Protein AF-A0A9P6NHA6-F1 (afdb_monomer_lite)

Sequence (195 aa):
MCWPIVPVLWAFLNINAQYIMISDIVTPIREEMLRLAPSYSPSTYTQLQLLSRLITFTNISPHVINLGRSVWQGLTVYLVSLVILCVVWIPFLVSSHRENKVQSDKIERVSRAPRRGSDVSYLMKQQLDIVRRHTVLVYIIVVLHVPALACALSFQSQVFFADPLWWASIELGLDLPFSLLGNLKKTTKRNQSTE

Foldseek 3Di:
DCPPPVLLVVLVVLLVVLVVVLCVLVVVLVVVCVVCVVVDDPVPDDVVVVVVSCVSVVVNVVSLLVSLVSVLSSLVSVLVSLVVVLVVLVVVLVVLVVVLVVVLVVLVVVCPPPDDCPPVSVVVNVVSVVVNVVSVLVSVLSVVLNVLSVVLSVPPDSVSVVPVVNVVSVCCSPCVSVVVVVVVVVVVVVVVVVD

Radius of gyration: 27.31 Å; chains: 1; bounding box: 55×44×87 Å

Organism: NCBI:txid708437

Structure (mmCIF, N/CA/C/O backbone):
data_AF-A0A9P6NHA6-F1
#
_entry.id   AF-A0A9P6NHA6-F1
#
loop_
_atom_site.group_PDB
_atom_site.id
_atom_site.type_symbol
_atom_site.label_atom_id
_atom_site.label_alt_id
_atom_site.label_comp_id
_atom_site.label_asym_id
_atom_site.label_entity_id
_atom_site.label_seq_id
_atom_site.pdbx_PDB_ins_code
_atom_site.Cartn_x
_atom_site.Cartn_y
_atom_site.Cartn_z
_atom_site.occupancy
_atom_site.B_iso_or_equiv
_atom_site.auth_seq_id
_atom_site.auth_comp_id
_atom_site.auth_asym_id
_atom_site.auth_atom_id
_atom_s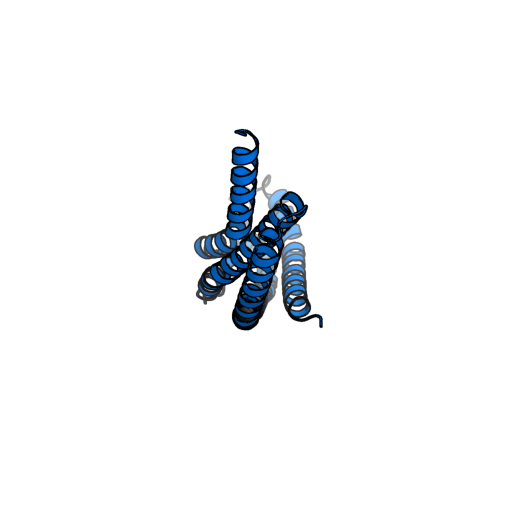ite.pdbx_PDB_model_num
ATOM 1 N N . MET A 1 1 ? -2.659 -15.734 -15.414 1.00 44.44 1 MET A N 1
ATOM 2 C CA . MET A 1 1 ? -1.758 -15.416 -14.285 1.00 44.44 1 MET A CA 1
ATOM 3 C C . MET A 1 1 ? -2.431 -14.343 -13.441 1.00 44.44 1 MET A C 1
ATOM 5 O O . MET A 1 1 ? -2.495 -13.210 -13.886 1.00 44.44 1 MET A O 1
ATOM 9 N N . CYS A 1 2 ? -3.006 -14.703 -12.289 1.00 53.91 2 CYS A N 1
ATOM 10 C CA . CYS A 1 2 ? -3.768 -13.781 -11.422 1.00 53.91 2 CYS A CA 1
ATOM 11 C C . CYS A 1 2 ? -3.006 -13.389 -10.137 1.00 53.91 2 CYS A C 1
ATOM 13 O O . CYS A 1 2 ? -3.550 -12.754 -9.235 1.00 53.91 2 CYS A O 1
ATOM 15 N N . TRP A 1 3 ? -1.736 -13.784 -10.056 1.00 44.72 3 TRP A N 1
ATOM 16 C CA . TRP A 1 3 ? -0.779 -13.341 -9.048 1.00 44.72 3 TRP A CA 1
ATOM 17 C C . TRP A 1 3 ? -0.188 -11.998 -9.502 1.00 44.72 3 TRP A C 1
ATOM 19 O O . TRP A 1 3 ? 0.213 -11.928 -10.666 1.00 44.72 3 TRP A O 1
ATOM 29 N N . PRO A 1 4 ? -0.143 -10.934 -8.674 1.00 60.31 4 PRO A N 1
ATOM 30 C CA . PRO A 1 4 ? -0.355 -10.866 -7.218 1.00 60.31 4 PRO A CA 1
ATOM 31 C C . PRO A 1 4 ? -1.743 -10.343 -6.776 1.00 60.31 4 PRO A C 1
ATOM 33 O O . PRO A 1 4 ? -1.950 -10.038 -5.606 1.00 60.31 4 PRO A O 1
ATOM 36 N N . ILE A 1 5 ? -2.703 -10.213 -7.694 1.00 67.44 5 ILE A N 1
ATOM 37 C CA . ILE A 1 5 ? -3.975 -9.507 -7.450 1.00 67.44 5 ILE A CA 1
ATOM 38 C C . ILE A 1 5 ? -4.930 -10.317 -6.555 1.00 67.44 5 ILE A C 1
ATOM 40 O O . ILE A 1 5 ? -5.564 -9.760 -5.662 1.00 67.44 5 ILE A O 1
ATOM 44 N N . VAL A 1 6 ? -5.021 -11.634 -6.759 1.00 71.94 6 VAL A N 1
ATOM 45 C CA . VAL A 1 6 ? -5.990 -12.495 -6.048 1.00 71.94 6 VAL A CA 1
ATOM 46 C C . VAL A 1 6 ? -5.744 -12.583 -4.533 1.00 71.94 6 VAL A C 1
ATOM 48 O O . VAL A 1 6 ? -6.703 -12.400 -3.786 1.00 71.94 6 VAL A O 1
ATOM 51 N N . PRO A 1 7 ? -4.510 -12.809 -4.040 1.00 69.94 7 PRO A N 1
ATOM 52 C CA . PRO A 1 7 ? -4.250 -12.862 -2.599 1.00 69.94 7 PRO A CA 1
ATOM 53 C C . PRO A 1 7 ? -4.516 -11.528 -1.894 1.00 69.94 7 PRO A C 1
ATOM 55 O O . PRO A 1 7 ? -5.039 -11.507 -0.782 1.00 69.94 7 PRO A O 1
ATOM 58 N N . VAL A 1 8 ? -4.188 -10.416 -2.559 1.00 67.94 8 VAL A N 1
ATOM 59 C CA . VAL A 1 8 ? -4.415 -9.065 -2.037 1.00 67.94 8 VAL A CA 1
ATOM 60 C C . VAL A 1 8 ? -5.915 -8.782 -1.955 1.00 67.94 8 VAL A C 1
ATOM 62 O O . VAL A 1 8 ? -6.403 -8.392 -0.898 1.00 67.94 8 VAL A O 1
ATOM 65 N N . LEU A 1 9 ? -6.670 -9.058 -3.024 1.00 73.88 9 LEU A N 1
ATOM 66 C CA . LEU A 1 9 ? -8.129 -8.914 -3.022 1.00 73.88 9 LEU A CA 1
ATOM 67 C C . LEU A 1 9 ? -8.793 -9.786 -1.956 1.00 73.88 9 LEU A C 1
ATOM 69 O O . LEU A 1 9 ? -9.668 -9.308 -1.243 1.00 73.88 9 LEU A O 1
ATOM 73 N N . TRP A 1 10 ? -8.367 -11.042 -1.815 1.00 75.81 10 TRP A N 1
ATOM 74 C CA . TRP A 1 10 ? -8.899 -11.940 -0.793 1.00 75.81 10 TRP A CA 1
ATOM 75 C C . TRP A 1 10 ? -8.662 -11.397 0.623 1.00 75.81 10 TRP A C 1
ATOM 77 O O . TRP A 1 10 ? -9.586 -11.391 1.436 1.00 75.81 10 TRP A O 1
ATOM 87 N N . ALA A 1 11 ? -7.465 -10.871 0.902 1.00 71.81 11 ALA A N 1
ATOM 88 C CA . ALA A 1 11 ? -7.161 -10.256 2.191 1.00 71.81 11 ALA A CA 1
ATOM 89 C C . ALA A 1 11 ? -8.046 -9.028 2.463 1.00 71.81 11 ALA A C 1
ATOM 91 O O . ALA A 1 11 ? -8.628 -8.928 3.542 1.00 71.81 11 ALA A O 1
ATOM 92 N N . PHE A 1 12 ? -8.220 -8.137 1.481 1.00 74.06 12 PHE A N 1
ATOM 93 C CA . PHE A 1 12 ? -9.094 -6.966 1.616 1.00 74.06 12 PHE A CA 1
ATOM 94 C C . PHE A 1 12 ? -10.568 -7.337 1.802 1.00 74.06 12 PHE A C 1
ATOM 96 O O . PHE A 1 12 ? -11.247 -6.735 2.633 1.00 74.06 12 PHE A O 1
ATOM 103 N N . LEU A 1 13 ? -11.064 -8.351 1.088 1.00 79.94 13 LEU A N 1
ATOM 104 C CA . LEU A 1 13 ? -12.428 -8.853 1.268 1.00 79.94 13 LEU A CA 1
ATOM 105 C C . LEU A 1 13 ? -12.635 -9.423 2.674 1.00 79.94 13 LEU A C 1
ATOM 107 O O . LEU A 1 13 ? -13.667 -9.167 3.289 1.00 79.94 13 LEU A O 1
ATOM 111 N N . ASN A 1 14 ? -11.649 -10.149 3.204 1.00 76.94 14 ASN A N 1
ATOM 112 C CA . ASN A 1 14 ? -11.728 -10.724 4.543 1.00 76.94 14 ASN A CA 1
ATOM 113 C C . ASN A 1 14 ? -11.666 -9.639 5.637 1.00 76.94 14 ASN A C 1
ATOM 115 O O . ASN A 1 14 ? -12.437 -9.681 6.592 1.00 76.94 14 ASN A O 1
ATOM 119 N N . ILE A 1 15 ? -10.817 -8.617 5.464 1.00 78.06 15 ILE A N 1
ATOM 120 C CA . ILE A 1 15 ? -10.783 -7.424 6.329 1.00 78.06 15 ILE A CA 1
ATOM 121 C C . ILE A 1 15 ? -12.148 -6.726 6.325 1.00 78.06 15 ILE A C 1
ATOM 123 O O . ILE A 1 15 ? -12.685 -6.420 7.389 1.00 78.06 15 ILE A O 1
ATOM 127 N N . ASN A 1 16 ? -12.736 -6.524 5.143 1.00 80.75 16 ASN A N 1
ATOM 128 C CA . ASN A 1 16 ? -14.041 -5.882 5.005 1.00 80.75 16 ASN A CA 1
ATOM 129 C C . ASN A 1 16 ? -15.162 -6.706 5.660 1.00 80.75 16 ASN A C 1
ATOM 131 O O . ASN A 1 16 ? -16.008 -6.153 6.355 1.00 80.75 16 ASN A O 1
ATOM 135 N N . ALA A 1 17 ? -15.143 -8.032 5.506 1.00 77.69 17 ALA A N 1
ATOM 136 C CA . ALA A 1 17 ? -16.108 -8.917 6.155 1.00 77.69 17 ALA A CA 1
ATOM 137 C C . ALA A 1 17 ? -16.034 -8.827 7.690 1.00 77.69 17 ALA A C 1
ATOM 139 O O . ALA A 1 17 ? -17.067 -8.717 8.348 1.00 77.69 17 ALA A O 1
ATOM 140 N N . GLN A 1 18 ? -14.825 -8.809 8.265 1.00 76.06 18 GLN A N 1
ATOM 141 C CA . GLN A 1 18 ? -14.646 -8.627 9.711 1.00 76.06 18 GLN A CA 1
ATOM 142 C C . GLN A 1 18 ? -15.083 -7.229 10.173 1.00 76.06 18 GLN A C 1
ATOM 144 O O . GLN A 1 18 ? -15.692 -7.101 11.232 1.00 76.06 18 GLN A O 1
ATOM 149 N N . TYR A 1 19 ? -14.826 -6.187 9.377 1.00 79.25 19 TYR A N 1
ATOM 150 C CA . TYR A 1 19 ? -15.289 -4.829 9.671 1.00 79.25 19 TYR A CA 1
ATOM 151 C C . TYR A 1 19 ? -16.821 -4.734 9.706 1.00 79.25 19 TYR A C 1
ATOM 153 O O . TYR A 1 19 ? -17.366 -4.161 10.647 1.00 79.25 19 TYR A O 1
ATOM 161 N N . ILE A 1 20 ? -17.514 -5.344 8.737 1.00 80.69 20 ILE A N 1
ATOM 162 C CA . ILE A 1 20 ? -18.984 -5.390 8.703 1.00 80.69 20 ILE A CA 1
ATOM 163 C C . ILE A 1 20 ? -19.523 -6.091 9.955 1.00 80.69 20 ILE A C 1
ATOM 165 O O . ILE A 1 20 ? -20.377 -5.532 10.631 1.00 80.69 20 ILE A O 1
ATOM 169 N N . MET A 1 21 ? -18.964 -7.246 10.336 1.00 79.25 21 MET A N 1
ATOM 170 C CA . MET A 1 21 ? -19.388 -7.956 11.554 1.00 79.25 21 MET A CA 1
ATOM 171 C C . MET A 1 21 ? -19.202 -7.116 12.825 1.00 79.25 21 MET A C 1
ATOM 173 O O . MET A 1 21 ? -20.067 -7.107 13.696 1.00 79.25 21 MET A O 1
ATOM 177 N N . ILE A 1 22 ? -18.088 -6.386 12.939 1.00 76.50 22 ILE A N 1
ATOM 178 C CA . ILE A 1 22 ? -17.856 -5.478 14.071 1.00 76.50 22 ILE A CA 1
ATOM 179 C C . ILE A 1 22 ? -18.878 -4.335 14.048 1.00 76.50 22 ILE A C 1
ATOM 181 O O . ILE A 1 22 ? -19.457 -4.010 15.084 1.00 76.50 22 ILE A O 1
ATOM 185 N N . SER A 1 23 ? -19.123 -3.746 12.877 1.00 82.19 23 SER A N 1
ATOM 186 C CA . SER A 1 23 ? -20.096 -2.668 12.699 1.00 82.19 23 SER A CA 1
ATOM 187 C C . SER A 1 23 ? -21.509 -3.112 13.077 1.00 82.19 23 SER A C 1
ATOM 189 O O . SER A 1 23 ? -22.189 -2.388 13.802 1.00 82.19 23 SER A O 1
ATOM 191 N N . ASP A 1 24 ? -21.932 -4.306 12.669 1.00 83.19 24 ASP A N 1
ATOM 192 C CA . ASP A 1 2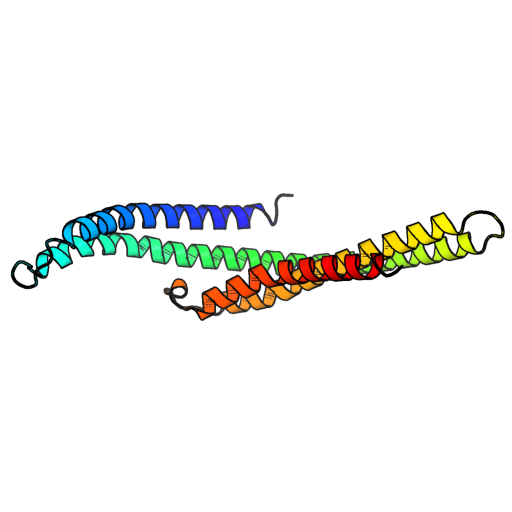4 ? -23.260 -4.851 12.970 1.00 83.19 24 ASP A CA 1
ATOM 193 C C . ASP A 1 24 ? -23.484 -5.050 14.477 1.00 83.19 24 ASP A C 1
ATOM 195 O O . ASP A 1 24 ? -24.602 -4.890 14.960 1.00 83.19 24 ASP A O 1
ATOM 199 N N . ILE A 1 25 ? -22.428 -5.340 15.248 1.00 79.50 25 ILE A N 1
ATOM 200 C CA . ILE A 1 25 ? -22.516 -5.470 16.712 1.00 79.50 25 ILE A CA 1
ATOM 201 C C . ILE A 1 25 ? -22.452 -4.094 17.398 1.00 79.50 25 ILE A C 1
ATOM 203 O O . ILE A 1 25 ? -23.187 -3.839 18.352 1.00 79.50 25 ILE A O 1
ATOM 207 N N . VAL A 1 26 ? -21.586 -3.188 16.932 1.00 80.06 26 VAL A N 1
ATOM 208 C CA . VAL A 1 26 ? -21.353 -1.877 17.571 1.00 80.06 26 VAL A CA 1
ATOM 209 C C . VAL A 1 26 ? -22.477 -0.880 17.291 1.00 80.06 26 VAL A C 1
ATOM 211 O O . VAL A 1 26 ? -22.856 -0.121 18.184 1.00 80.06 26 VAL A O 1
ATOM 214 N N . THR A 1 27 ? -23.015 -0.864 16.072 1.00 82.38 27 THR A N 1
ATOM 215 C CA . THR A 1 27 ? -24.041 0.094 15.627 1.00 82.38 27 THR A CA 1
ATOM 216 C C . THR A 1 27 ? -25.294 0.088 16.509 1.00 82.38 27 THR A C 1
ATOM 218 O O . THR A 1 27 ? -25.621 1.153 17.038 1.00 82.38 27 THR A O 1
ATOM 221 N N . PRO A 1 28 ? -25.950 -1.058 16.783 1.00 80.56 28 PRO A N 1
ATOM 222 C CA . PRO A 1 28 ? -27.140 -1.074 17.631 1.00 80.56 28 PRO A CA 1
ATOM 223 C C . PRO A 1 28 ? -26.831 -0.640 19.068 1.00 80.56 28 PRO A C 1
ATOM 225 O O . PRO A 1 28 ? -27.625 0.064 19.686 1.00 80.56 28 PRO A O 1
ATOM 228 N N . ILE A 1 29 ? -25.652 -0.980 19.602 1.00 76.31 29 ILE A N 1
ATOM 229 C CA . ILE A 1 29 ? -25.244 -0.556 20.950 1.00 76.31 29 ILE A CA 1
ATOM 230 C C . ILE A 1 29 ? -25.026 0.961 21.000 1.00 76.31 29 ILE A C 1
ATOM 232 O O . ILE A 1 29 ? -25.425 1.618 21.965 1.00 76.31 29 ILE A O 1
ATOM 236 N N . ARG A 1 30 ? -24.410 1.533 19.960 1.00 79.00 30 ARG A N 1
ATOM 237 C CA . ARG A 1 30 ? -24.200 2.979 19.834 1.00 79.00 30 ARG A CA 1
ATOM 238 C C . ARG A 1 30 ? -25.527 3.727 19.738 1.00 79.00 30 ARG A C 1
ATOM 240 O O . ARG A 1 30 ? -25.688 4.743 20.407 1.00 79.00 30 ARG A O 1
ATOM 247 N N . GLU A 1 31 ? -26.466 3.238 18.937 1.00 83.44 31 GLU A N 1
ATOM 248 C CA . GLU A 1 31 ? -27.802 3.830 18.799 1.00 83.44 31 GLU A CA 1
ATOM 249 C C . GLU A 1 31 ? -28.594 3.761 20.106 1.00 83.44 31 GLU A C 1
ATOM 251 O O . GLU A 1 31 ? -29.178 4.755 20.534 1.00 83.44 31 GLU A O 1
ATOM 256 N N . GLU A 1 32 ? -28.542 2.622 20.792 1.00 77.50 32 GLU A N 1
ATOM 257 C CA . GLU A 1 32 ? -29.158 2.420 22.101 1.00 77.50 32 GLU A CA 1
ATOM 258 C C . GLU A 1 32 ? -28.574 3.384 23.156 1.00 77.50 32 GLU A C 1
ATOM 260 O O . GLU A 1 32 ? -29.321 4.009 23.911 1.00 77.50 32 GLU A O 1
ATOM 265 N N . MET A 1 33 ? -27.248 3.560 23.183 1.00 74.06 33 MET A N 1
ATOM 266 C CA . MET A 1 33 ? -26.559 4.514 24.064 1.00 74.06 33 MET A CA 1
ATOM 267 C C . MET A 1 33 ? -26.921 5.968 23.738 1.00 74.06 33 MET A C 1
ATOM 269 O O . MET A 1 33 ? -27.201 6.746 24.647 1.00 74.06 33 MET A O 1
ATOM 273 N N . LEU A 1 34 ? -26.972 6.337 22.454 1.00 80.38 34 LEU A N 1
ATOM 274 C CA . LEU A 1 34 ? -27.381 7.675 22.011 1.00 80.38 34 LEU A CA 1
ATOM 275 C C . LEU A 1 34 ? -28.847 7.967 22.344 1.00 80.38 34 LEU A C 1
ATOM 277 O O . LEU A 1 34 ? -29.170 9.084 22.737 1.00 80.38 34 LEU A O 1
ATOM 281 N N . ARG A 1 35 ? -29.725 6.963 22.248 1.00 79.19 35 ARG A N 1
ATOM 282 C CA . ARG A 1 35 ? -31.138 7.074 22.635 1.00 79.19 35 ARG A CA 1
ATOM 283 C C . ARG A 1 35 ? -31.309 7.306 24.136 1.00 79.19 35 ARG A C 1
ATOM 285 O O . ARG A 1 35 ? -32.246 7.985 24.541 1.00 79.19 35 ARG A O 1
ATOM 292 N N . LEU A 1 36 ? -30.422 6.744 24.954 1.00 71.94 36 LEU A N 1
ATOM 293 C CA . LEU A 1 36 ? -30.469 6.847 26.417 1.00 71.94 36 LEU A CA 1
ATOM 294 C C . LEU A 1 36 ? -29.696 8.046 26.975 1.00 71.94 36 LEU A C 1
ATOM 296 O O . LEU A 1 36 ? -29.938 8.442 28.117 1.00 71.94 36 LEU A O 1
ATOM 300 N N . ALA A 1 37 ? -28.811 8.652 26.180 1.00 71.06 37 ALA A N 1
ATOM 301 C CA . ALA A 1 37 ? -28.034 9.837 26.540 1.00 71.06 37 ALA A CA 1
ATOM 302 C C . ALA A 1 37 ? -28.864 11.047 27.040 1.00 71.06 37 ALA A C 1
ATOM 304 O O . ALA A 1 37 ? -28.382 11.750 27.925 1.00 71.06 37 ALA A O 1
ATOM 305 N N . PRO A 1 38 ? -30.101 11.314 26.570 1.00 69.81 38 PRO A N 1
ATOM 306 C CA . PRO A 1 38 ? -30.924 12.409 27.097 1.00 69.81 38 PRO A CA 1
ATOM 307 C C . PRO A 1 38 ? -31.508 12.121 28.489 1.00 69.81 38 PRO A C 1
ATOM 309 O O . PRO A 1 38 ? -31.769 13.042 29.253 1.00 69.81 38 PRO A O 1
ATOM 312 N N . SER A 1 39 ? -31.715 10.844 28.826 1.00 66.12 39 SER A N 1
ATOM 313 C CA . SER A 1 39 ? -32.233 10.385 30.127 1.00 66.12 39 SER A CA 1
ATOM 314 C C . SER A 1 39 ? -31.131 10.108 31.160 1.00 66.12 39 SER A C 1
ATOM 316 O O . SER A 1 39 ? -31.390 9.536 32.219 1.00 66.12 39 SER A O 1
ATOM 318 N N . TYR A 1 40 ? -29.887 10.470 30.846 1.00 62.28 40 TYR A N 1
ATOM 319 C CA . TYR A 1 40 ? -28.711 10.148 31.644 1.00 62.28 40 TYR A CA 1
ATOM 320 C C . TYR A 1 40 ? -28.624 11.065 32.872 1.00 62.28 40 TYR A C 1
ATOM 322 O O . TYR A 1 40 ? -28.252 12.231 32.769 1.00 62.28 40 TYR A O 1
ATOM 330 N N . SER A 1 41 ? -28.946 10.532 34.053 1.00 62.03 41 SER A N 1
ATOM 331 C CA . SER A 1 41 ? -28.693 11.189 35.339 1.00 62.03 41 SER A CA 1
ATOM 332 C C . SER A 1 41 ? -27.906 10.249 36.261 1.00 62.03 41 SER A C 1
ATOM 334 O O . SER A 1 41 ? -28.275 9.076 36.383 1.00 62.03 41 SER A O 1
ATOM 336 N N . PRO A 1 42 ? -26.855 10.729 36.959 1.00 62.28 42 PRO A N 1
ATOM 337 C CA . PRO A 1 42 ? -26.077 9.920 37.905 1.00 62.28 42 PRO A CA 1
ATOM 338 C C . PRO A 1 42 ? -26.926 9.295 39.023 1.00 62.28 42 PRO A C 1
ATOM 340 O O . PRO A 1 42 ? -26.518 8.309 39.627 1.00 62.28 42 PRO A O 1
ATOM 343 N N . SER A 1 43 ? -28.106 9.863 39.300 1.00 63.75 43 SER A N 1
ATOM 344 C CA . SER A 1 43 ? -29.020 9.425 40.360 1.00 63.75 43 SER A CA 1
ATOM 345 C C . SER A 1 43 ? -29.925 8.248 39.983 1.00 63.75 43 SER A C 1
ATOM 347 O O . SER A 1 43 ? -30.522 7.642 40.867 1.00 63.75 43 SER A O 1
ATOM 349 N N . THR A 1 44 ? -30.052 7.914 38.696 1.00 62.06 44 THR A N 1
ATOM 350 C CA . THR A 1 44 ? -31.012 6.908 38.191 1.00 62.06 44 THR A CA 1
ATOM 351 C C . THR A 1 44 ? -30.329 5.645 37.670 1.00 62.06 44 THR A C 1
ATOM 353 O O . THR A 1 44 ? -30.984 4.758 37.126 1.00 62.06 44 THR A O 1
ATOM 356 N N . TYR A 1 45 ? -29.006 5.556 37.820 1.00 63.16 45 TYR A N 1
ATOM 357 C CA . TYR A 1 45 ? -28.186 4.600 37.096 1.00 63.16 45 TYR A CA 1
ATOM 358 C C . TYR A 1 45 ? -27.525 3.558 38.000 1.00 63.16 45 TYR A C 1
ATOM 360 O O . TYR A 1 45 ? -26.877 3.892 38.988 1.00 63.16 45 TYR A O 1
ATOM 368 N N . THR A 1 46 ? -27.632 2.278 37.634 1.00 66.69 46 THR A N 1
ATOM 369 C CA . THR A 1 46 ? -26.911 1.181 38.298 1.00 66.69 46 THR A CA 1
ATOM 370 C C . THR A 1 46 ? -25.741 0.754 37.414 1.00 66.69 46 THR A C 1
ATOM 372 O O . THR A 1 46 ? -25.953 0.369 36.266 1.00 66.69 46 THR A O 1
ATOM 375 N N . GLN A 1 47 ? -24.507 0.757 37.933 1.00 64.69 47 GLN A N 1
ATOM 376 C CA . GLN A 1 47 ? -23.310 0.294 37.199 1.00 64.69 47 GLN A CA 1
ATOM 377 C C . GLN A 1 47 ? -23.500 -1.097 36.560 1.00 64.69 47 GLN A C 1
ATOM 379 O O . GLN A 1 47 ? -22.967 -1.362 35.484 1.00 64.69 47 GLN A O 1
ATOM 384 N N . LEU A 1 48 ? -24.330 -1.949 37.171 1.00 64.62 48 LEU A N 1
ATOM 385 C CA . LEU A 1 48 ? -24.721 -3.257 36.644 1.00 64.62 48 LEU A CA 1
ATOM 386 C C . LEU A 1 48 ? -25.439 -3.188 35.282 1.00 64.62 48 LEU A C 1
ATOM 388 O O . LEU A 1 48 ? -25.207 -4.039 34.428 1.00 64.62 48 LEU A O 1
ATOM 392 N N . GLN A 1 49 ? -26.286 -2.179 35.051 1.00 67.44 49 GLN A N 1
ATOM 393 C CA . GLN A 1 49 ? -26.995 -2.007 33.778 1.00 67.44 49 GLN A CA 1
ATOM 394 C C . GLN A 1 49 ? -26.032 -1.597 32.657 1.00 67.44 49 GLN A C 1
ATOM 396 O O . GLN A 1 49 ? -26.141 -2.117 31.547 1.00 67.44 49 GLN A O 1
ATOM 401 N N . LEU A 1 50 ? -25.030 -0.759 32.954 1.00 69.44 50 LEU A N 1
ATOM 402 C CA . LEU A 1 50 ? -23.944 -0.440 32.013 1.00 69.44 50 LEU A CA 1
ATOM 403 C C . LEU A 1 50 ? -23.146 -1.685 31.679 1.00 69.44 50 LEU A C 1
ATOM 405 O O . LEU A 1 50 ? -22.908 -1.968 30.511 1.00 69.44 50 LEU A O 1
ATOM 409 N N . LEU A 1 51 ? -22.764 -2.430 32.716 1.00 67.69 51 LEU A N 1
ATOM 410 C CA . LEU A 1 51 ? -21.942 -3.617 32.581 1.00 67.69 51 LEU A CA 1
ATOM 411 C C . LEU A 1 51 ? -22.664 -4.678 31.749 1.00 67.69 51 LEU A C 1
ATOM 413 O O . LEU A 1 51 ? -22.050 -5.254 30.865 1.00 67.69 51 LEU A O 1
ATOM 417 N N . SER A 1 52 ? -23.972 -4.867 31.951 1.00 68.94 52 SER A N 1
ATOM 418 C CA . SER A 1 52 ? -24.784 -5.795 31.151 1.00 68.94 52 SER A CA 1
ATOM 419 C C . SER A 1 52 ? -24.860 -5.410 29.668 1.00 68.94 52 SER A C 1
ATOM 421 O O . SER A 1 52 ? -24.885 -6.286 28.812 1.00 68.94 52 SER A O 1
ATOM 423 N N . ARG A 1 53 ? -24.830 -4.108 29.346 1.00 67.56 53 ARG A N 1
ATOM 424 C CA . ARG A 1 53 ? -24.831 -3.604 27.961 1.00 67.56 53 ARG A CA 1
ATOM 425 C C . ARG A 1 53 ? -23.436 -3.635 27.331 1.00 67.56 53 ARG A C 1
ATOM 427 O O . ARG A 1 53 ? -23.308 -3.931 26.147 1.00 67.56 53 ARG A O 1
ATOM 434 N N . LEU A 1 54 ? -22.389 -3.370 28.116 1.00 67.88 54 LEU A N 1
ATOM 435 C CA . LEU A 1 54 ? -20.995 -3.525 27.695 1.00 67.88 54 LEU A CA 1
ATOM 436 C C . LEU A 1 54 ? -20.557 -4.988 27.629 1.00 67.88 54 LEU A C 1
ATOM 438 O O . LEU A 1 54 ? -19.592 -5.285 26.938 1.00 67.88 54 LEU A O 1
ATOM 442 N N . ILE A 1 55 ? -21.248 -5.925 28.279 1.00 72.06 55 ILE A N 1
ATOM 443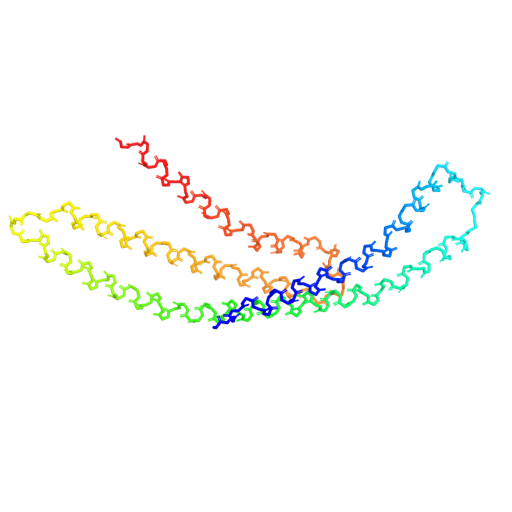 C CA . ILE A 1 55 ? -20.897 -7.343 28.166 1.00 72.06 55 ILE A CA 1
ATOM 444 C C . ILE A 1 55 ? -21.032 -7.814 26.718 1.00 72.06 55 ILE A C 1
ATOM 446 O O . ILE A 1 55 ? -20.224 -8.612 26.263 1.00 72.06 55 ILE A O 1
ATOM 450 N N . THR A 1 56 ? -21.947 -7.232 25.942 1.00 65.12 56 THR A N 1
ATOM 451 C CA . THR A 1 56 ? -22.086 -7.498 24.507 1.00 65.12 56 THR A CA 1
ATOM 452 C C . THR A 1 56 ? -20.835 -7.095 23.712 1.00 65.12 56 THR A C 1
ATOM 454 O O . THR A 1 56 ? -20.552 -7.704 22.684 1.00 65.12 56 THR A O 1
ATOM 457 N N . PHE A 1 57 ? -20.012 -6.158 24.213 1.00 65.88 57 PHE A N 1
ATOM 458 C CA . PHE A 1 57 ? -18.704 -5.845 23.619 1.00 65.88 57 PHE A CA 1
ATOM 459 C C . PHE A 1 57 ? -17.685 -6.980 23.764 1.00 65.88 57 PHE A C 1
ATOM 461 O O . PHE A 1 57 ? -16.754 -7.058 22.963 1.00 65.88 57 PHE A O 1
ATOM 468 N N . THR A 1 58 ? -17.850 -7.898 24.721 1.00 68.50 58 THR A N 1
ATOM 469 C CA . THR A 1 58 ? -16.957 -9.067 24.816 1.00 68.50 58 THR A CA 1
ATOM 470 C C . THR A 1 58 ? -17.052 -9.959 23.576 1.00 68.50 58 THR A C 1
ATOM 472 O O . THR A 1 58 ? -16.042 -10.534 23.168 1.00 68.50 58 THR A O 1
ATOM 475 N N . ASN A 1 59 ? -18.201 -9.959 22.889 1.00 71.00 59 ASN A N 1
ATOM 476 C CA . ASN A 1 59 ? -18.392 -10.674 21.625 1.00 71.00 59 ASN A CA 1
ATOM 477 C C . ASN A 1 59 ? -17.614 -10.050 20.451 1.00 71.00 59 ASN A C 1
ATOM 479 O O . ASN A 1 59 ? -17.371 -10.728 19.460 1.00 71.00 59 ASN A O 1
ATOM 483 N N . ILE A 1 60 ? -17.176 -8.789 20.557 1.00 71.00 60 ILE A N 1
ATOM 484 C CA . ILE A 1 60 ? -16.389 -8.097 19.519 1.00 71.00 60 ILE A CA 1
ATOM 485 C C . ILE A 1 60 ? -14.905 -8.481 19.590 1.00 71.00 60 ILE A C 1
ATOM 487 O O . ILE A 1 60 ? -14.220 -8.521 18.567 1.00 71.00 60 ILE A O 1
ATOM 491 N N . SER A 1 61 ? -14.408 -8.805 20.787 1.00 75.06 61 SER A N 1
ATOM 492 C CA . SER A 1 61 ? -13.003 -9.151 21.043 1.00 75.06 61 SER A CA 1
ATOM 493 C C . SER A 1 61 ? -12.405 -10.171 20.050 1.00 75.06 61 SER A C 1
ATOM 495 O O . SER A 1 61 ? -11.381 -9.861 19.430 1.00 75.06 61 SER A O 1
ATOM 497 N N . PRO A 1 62 ? -13.030 -11.340 19.782 1.00 76.94 62 PRO A N 1
ATOM 498 C 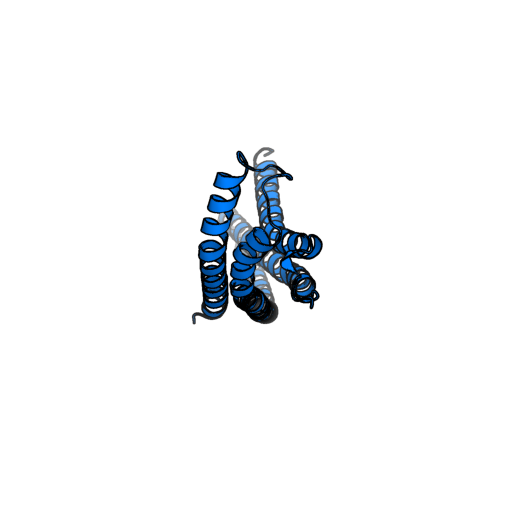CA . PRO A 1 62 ? -12.485 -12.298 18.817 1.00 76.94 62 PRO A CA 1
ATOM 499 C C . PRO A 1 62 ? -12.445 -11.757 17.378 1.00 76.94 62 PRO A C 1
ATOM 501 O O . PRO A 1 62 ? -11.515 -12.078 16.635 1.00 76.94 62 PRO A O 1
ATOM 504 N N . HIS A 1 63 ? -13.402 -10.911 16.983 1.00 76.44 63 HIS A N 1
ATOM 505 C CA . HIS A 1 63 ? -13.432 -10.300 15.652 1.00 76.44 63 HIS A CA 1
ATOM 506 C C . HIS A 1 63 ? -12.324 -9.262 15.472 1.00 76.44 63 HIS A C 1
ATOM 508 O O . HIS A 1 63 ? -11.683 -9.238 14.427 1.00 76.44 63 HIS A O 1
ATOM 514 N N . VAL A 1 64 ? -12.022 -8.469 16.503 1.00 73.31 64 VAL A N 1
ATOM 515 C CA . VAL A 1 64 ? -10.910 -7.502 16.475 1.00 73.31 64 VAL A CA 1
ATOM 516 C C . VAL A 1 64 ? -9.559 -8.215 16.384 1.00 73.31 64 VAL A C 1
ATOM 518 O O . VAL A 1 64 ? -8.705 -7.829 15.586 1.00 73.31 64 VAL A O 1
ATOM 521 N N . ILE A 1 65 ? -9.377 -9.305 17.133 1.00 78.12 65 ILE A N 1
ATOM 522 C CA . ILE A 1 65 ? -8.153 -10.118 17.069 1.00 78.12 65 ILE A CA 1
ATOM 523 C C . ILE A 1 65 ? -7.991 -10.743 15.674 1.00 78.12 65 ILE A C 1
ATOM 525 O O . ILE A 1 65 ? -6.904 -10.710 15.087 1.00 78.12 65 ILE A O 1
ATOM 529 N N . ASN A 1 66 ? -9.070 -11.296 15.113 1.00 76.81 66 ASN A N 1
ATOM 530 C CA . ASN A 1 66 ? -9.051 -11.889 13.775 1.00 76.81 66 ASN A CA 1
ATOM 531 C C . ASN A 1 66 ? -8.856 -10.842 12.670 1.00 76.81 66 ASN A C 1
ATOM 533 O O . ASN A 1 66 ? -8.161 -11.125 11.691 1.00 76.81 66 ASN A O 1
ATOM 537 N N . LEU A 1 67 ? -9.402 -9.636 12.836 1.00 78.44 67 LEU A N 1
ATOM 538 C CA . LEU A 1 67 ? -9.159 -8.494 11.958 1.00 78.44 67 LEU A CA 1
ATOM 539 C C . LEU A 1 67 ? -7.670 -8.136 11.955 1.00 78.44 67 LEU A C 1
ATOM 541 O O . LEU A 1 67 ? -7.064 -8.082 10.889 1.00 78.44 67 LEU A O 1
ATOM 545 N N . GLY A 1 68 ? -7.058 -7.983 13.134 1.00 77.25 68 GLY A N 1
ATOM 546 C CA . GLY A 1 68 ? -5.628 -7.696 13.262 1.00 77.25 68 GLY A CA 1
ATOM 547 C C . GLY A 1 68 ? -4.753 -8.747 12.580 1.00 77.25 68 GLY A C 1
ATOM 548 O O . GLY A 1 68 ? -3.860 -8.404 11.805 1.00 77.25 68 GLY A O 1
ATOM 549 N N . ARG A 1 69 ? -5.062 -10.035 12.785 1.00 80.69 69 ARG A N 1
ATOM 550 C CA . ARG A 1 69 ? -4.360 -11.145 12.122 1.00 80.69 69 ARG A CA 1
ATOM 551 C C . ARG A 1 69 ? -4.529 -11.111 10.599 1.00 80.69 69 ARG A C 1
ATOM 553 O O . ARG A 1 69 ? -3.556 -11.317 9.879 1.00 80.69 69 ARG A O 1
ATOM 560 N N . SER A 1 70 ? -5.738 -10.836 10.113 1.00 78.50 70 SER A N 1
ATOM 561 C CA . SER A 1 70 ? -6.040 -10.772 8.676 1.00 78.50 70 SER A CA 1
ATOM 562 C C . SER A 1 70 ? -5.335 -9.595 8.000 1.00 78.50 70 SER A C 1
ATOM 564 O O . SER A 1 70 ? -4.779 -9.756 6.915 1.00 78.50 70 SER A O 1
ATOM 566 N N . VAL A 1 71 ? -5.284 -8.436 8.665 1.00 80.62 71 VAL A N 1
ATOM 567 C CA . VAL A 1 71 ? -4.524 -7.260 8.211 1.00 80.62 71 VAL A CA 1
ATOM 568 C C . VAL A 1 71 ? -3.038 -7.584 8.120 1.00 80.62 71 VAL A C 1
ATOM 570 O O . VAL A 1 71 ? -2.421 -7.339 7.087 1.00 80.62 71 VAL A O 1
ATOM 573 N N . TRP A 1 72 ? -2.472 -8.209 9.150 1.00 82.81 72 TRP A N 1
ATOM 574 C CA . TRP A 1 72 ? -1.071 -8.628 9.158 1.00 82.81 72 TRP A CA 1
ATOM 575 C C . TRP A 1 72 ? -0.727 -9.606 8.033 1.00 82.81 72 TRP A C 1
ATOM 577 O O . TRP A 1 72 ? 0.278 -9.437 7.340 1.00 82.81 72 TRP A O 1
ATOM 587 N N . GLN A 1 73 ? -1.572 -10.614 7.818 1.00 81.94 73 GLN A N 1
ATOM 588 C CA . GLN A 1 73 ? -1.408 -11.569 6.723 1.00 81.94 73 GLN A CA 1
ATOM 589 C C . GLN A 1 73 ? -1.501 -10.874 5.360 1.00 81.94 73 GLN A C 1
ATOM 591 O O . GLN A 1 73 ? -0.644 -11.097 4.506 1.00 81.94 73 GLN A O 1
ATOM 596 N N . GLY A 1 74 ? -2.483 -9.988 5.173 1.00 80.38 74 GLY A N 1
ATOM 597 C CA . GLY A 1 74 ? -2.650 -9.208 3.948 1.00 80.38 74 GLY A CA 1
ATOM 598 C C . GLY A 1 74 ? -1.445 -8.321 3.644 1.00 80.38 74 GLY A C 1
ATOM 599 O O . GLY A 1 74 ? -0.902 -8.377 2.541 1.00 80.38 74 GLY A O 1
ATOM 600 N N . LEU A 1 75 ? -0.975 -7.567 4.639 1.00 82.31 75 LEU A N 1
ATOM 601 C CA . LEU A 1 75 ? 0.213 -6.720 4.526 1.00 82.31 75 LEU A CA 1
ATOM 602 C C . LEU A 1 75 ? 1.470 -7.540 4.221 1.00 82.31 75 LEU A C 1
ATOM 604 O O . LEU A 1 75 ? 2.269 -7.140 3.379 1.00 82.31 75 LEU A O 1
ATOM 608 N N . THR A 1 76 ? 1.627 -8.711 4.843 1.00 84.19 76 THR A N 1
ATOM 609 C CA . THR A 1 76 ? 2.769 -9.606 4.597 1.00 84.19 76 THR A CA 1
ATOM 610 C C . THR A 1 76 ? 2.760 -10.137 3.165 1.00 84.19 76 THR A C 1
ATOM 612 O O . THR A 1 76 ? 3.766 -10.057 2.462 1.00 84.19 76 THR A O 1
ATOM 615 N N . VAL A 1 77 ? 1.617 -10.649 2.699 1.00 85.19 77 VAL A N 1
ATOM 616 C CA . VAL A 1 77 ? 1.462 -11.150 1.325 1.00 85.19 77 VAL A CA 1
ATOM 617 C C . VAL A 1 77 ? 1.690 -10.032 0.307 1.00 85.19 77 VAL A C 1
ATOM 619 O O . VAL A 1 77 ? 2.327 -10.252 -0.728 1.00 85.19 77 VAL A O 1
ATOM 622 N N . TYR A 1 78 ? 1.218 -8.824 0.609 1.00 82.12 78 TYR A N 1
ATOM 623 C CA . TYR A 1 78 ? 1.439 -7.654 -0.230 1.00 82.12 78 TYR A CA 1
ATOM 624 C C . TYR A 1 78 ? 2.917 -7.246 -0.275 1.00 82.12 78 TYR A C 1
ATOM 626 O O . TYR A 1 78 ? 3.453 -7.042 -1.363 1.00 82.12 78 TYR A O 1
ATOM 634 N N . LEU A 1 79 ? 3.608 -7.224 0.869 1.00 84.75 79 LEU A N 1
ATOM 635 C CA . LEU A 1 79 ? 5.043 -6.945 0.941 1.00 84.75 79 LEU A CA 1
ATOM 636 C C . LEU A 1 79 ? 5.852 -7.963 0.127 1.00 84.75 79 LEU A C 1
ATOM 638 O O . LEU A 1 79 ? 6.676 -7.572 -0.696 1.00 84.75 79 LEU A O 1
ATOM 642 N N . VAL A 1 80 ? 5.588 -9.261 0.301 1.00 86.12 80 VAL A N 1
ATOM 643 C CA . VAL A 1 80 ? 6.251 -10.325 -0.473 1.00 86.12 80 VAL A CA 1
ATOM 644 C C . VAL A 1 80 ? 6.007 -10.133 -1.968 1.00 86.12 80 VAL A C 1
ATOM 646 O O . VAL A 1 80 ? 6.938 -10.228 -2.767 1.00 86.12 80 VAL A O 1
ATOM 649 N N . SER A 1 81 ? 4.774 -9.801 -2.351 1.00 84.12 81 SER A N 1
ATOM 650 C CA . SER A 1 81 ? 4.422 -9.536 -3.746 1.00 84.12 81 SER A CA 1
ATOM 651 C C . SER A 1 81 ? 5.191 -8.345 -4.317 1.00 84.12 81 SER A C 1
ATOM 653 O O . SER A 1 81 ? 5.701 -8.437 -5.431 1.00 84.12 81 SER A O 1
ATOM 655 N N . LEU A 1 82 ? 5.328 -7.255 -3.557 1.00 82.69 82 LEU A N 1
ATOM 656 C CA . LEU A 1 82 ? 6.107 -6.084 -3.962 1.00 82.69 82 LEU A CA 1
ATOM 657 C C . LEU A 1 82 ? 7.599 -6.389 -4.068 1.00 82.69 82 LEU A C 1
ATOM 659 O O . LEU A 1 82 ? 8.230 -5.957 -5.024 1.00 82.69 82 LEU A O 1
ATOM 663 N N . VAL A 1 83 ? 8.166 -7.164 -3.141 1.00 85.62 83 VAL A N 1
ATOM 664 C CA . VAL A 1 83 ? 9.579 -7.569 -3.205 1.00 85.62 83 VAL A CA 1
ATOM 665 C C . VAL A 1 83 ? 9.841 -8.419 -4.446 1.00 85.62 83 VAL A C 1
ATOM 667 O O . VAL A 1 83 ? 10.784 -8.142 -5.187 1.00 85.62 83 VAL A O 1
ATOM 670 N N . ILE A 1 84 ? 8.984 -9.408 -4.724 1.00 85.69 84 ILE A N 1
ATOM 671 C CA . ILE A 1 84 ? 9.072 -10.211 -5.953 1.00 85.69 84 ILE A CA 1
ATOM 672 C C . ILE A 1 84 ? 8.970 -9.300 -7.177 1.00 85.69 84 ILE A C 1
ATOM 674 O O . ILE A 1 84 ? 9.774 -9.420 -8.100 1.00 85.69 84 ILE A O 1
ATOM 678 N N . LEU A 1 85 ? 8.018 -8.365 -7.173 1.00 83.38 85 LEU A N 1
ATOM 679 C CA . LEU A 1 85 ? 7.828 -7.419 -8.263 1.00 83.38 85 LEU A CA 1
ATOM 680 C C . LEU A 1 85 ? 9.081 -6.559 -8.479 1.00 83.38 85 LEU A C 1
ATOM 682 O O . LEU A 1 85 ? 9.529 -6.450 -9.613 1.00 83.38 85 LEU A O 1
ATOM 686 N N . CYS A 1 86 ? 9.702 -6.032 -7.420 1.00 84.56 86 CYS A N 1
ATOM 687 C CA . CYS A 1 86 ? 10.962 -5.287 -7.495 1.00 84.56 86 CYS A CA 1
ATOM 688 C C . CYS A 1 86 ? 12.081 -6.121 -8.129 1.00 84.56 86 CYS A C 1
ATOM 690 O O . CYS A 1 86 ? 12.754 -5.651 -9.045 1.00 84.56 86 CYS A O 1
ATOM 692 N N . VAL A 1 87 ? 12.257 -7.370 -7.687 1.00 86.19 87 VAL A N 1
ATOM 693 C CA . VAL A 1 87 ? 13.303 -8.264 -8.208 1.00 86.19 87 VAL A CA 1
ATOM 694 C C . VAL A 1 87 ? 13.071 -8.593 -9.685 1.00 86.19 87 VAL A C 1
ATOM 696 O O . VAL A 1 87 ? 14.012 -8.554 -10.475 1.00 86.19 87 VAL A O 1
ATOM 699 N N . VAL A 1 88 ? 11.824 -8.867 -10.081 1.00 85.44 88 VAL A N 1
ATOM 700 C CA . VAL A 1 88 ? 11.453 -9.184 -11.472 1.00 85.44 88 VAL A CA 1
ATOM 701 C C . VAL A 1 88 ? 11.506 -7.950 -12.379 1.00 85.44 88 VAL A C 1
ATOM 703 O O . VAL A 1 88 ? 11.780 -8.075 -13.573 1.00 85.44 88 VAL A O 1
ATOM 706 N N . TRP A 1 89 ? 11.300 -6.743 -11.848 1.00 82.44 89 TRP A N 1
ATOM 707 C CA . TRP A 1 89 ? 11.350 -5.518 -12.650 1.00 82.44 89 TRP A CA 1
ATOM 708 C C . TRP A 1 89 ? 12.782 -5.130 -13.042 1.00 82.44 89 TRP A C 1
ATOM 710 O O . TRP A 1 89 ? 12.989 -4.573 -14.118 1.00 82.44 89 TRP A O 1
ATOM 720 N N . ILE A 1 90 ? 13.790 -5.453 -12.226 1.00 81.31 90 ILE A N 1
ATOM 721 C CA . ILE A 1 90 ? 15.203 -5.161 -12.527 1.00 81.31 90 ILE A CA 1
ATOM 722 C C . ILE A 1 90 ? 15.638 -5.690 -13.910 1.00 81.31 90 ILE A C 1
ATOM 724 O O . ILE A 1 90 ? 16.106 -4.884 -14.720 1.00 81.31 90 ILE A O 1
ATOM 728 N N . PRO A 1 91 ? 15.471 -6.984 -14.256 1.00 81.62 91 PRO A N 1
ATOM 729 C CA . PRO A 1 91 ? 15.838 -7.474 -15.583 1.00 81.62 91 PRO A CA 1
ATOM 730 C C . PRO A 1 91 ? 15.012 -6.818 -16.698 1.00 81.62 91 PRO A C 1
ATOM 732 O O . PRO A 1 91 ? 15.544 -6.582 -17.782 1.00 81.62 91 PRO A O 1
ATOM 735 N N . PHE A 1 92 ? 13.755 -6.444 -16.434 1.00 80.00 92 PHE A N 1
ATOM 736 C CA . PHE A 1 92 ? 12.922 -5.721 -17.397 1.00 80.00 92 PHE A CA 1
ATOM 737 C C . PHE A 1 92 ? 13.446 -4.301 -17.663 1.00 80.00 92 PHE A C 1
ATOM 739 O O . PHE A 1 92 ? 13.520 -3.875 -18.814 1.00 80.00 92 PHE A O 1
ATOM 746 N N . LEU A 1 93 ? 13.892 -3.585 -16.624 1.00 80.12 93 LEU A N 1
ATOM 747 C CA . LEU A 1 93 ? 14.551 -2.281 -16.759 1.00 80.12 93 LEU A CA 1
ATOM 748 C C . LEU A 1 93 ? 15.860 -2.391 -17.540 1.00 80.12 93 LEU A C 1
ATOM 750 O O . LEU A 1 93 ? 16.132 -1.546 -18.392 1.00 80.12 93 LEU A O 1
ATOM 754 N N . VAL A 1 94 ? 16.656 -3.433 -17.285 1.00 82.19 94 VAL A N 1
ATOM 755 C CA . VAL A 1 94 ? 17.911 -3.674 -18.009 1.00 82.19 94 VAL A CA 1
ATOM 756 C C . VAL A 1 94 ? 17.643 -3.988 -19.484 1.00 82.19 94 VAL A C 1
ATOM 758 O O . VAL A 1 94 ? 18.289 -3.392 -20.350 1.00 82.19 94 VAL A O 1
ATOM 761 N N . SER A 1 95 ? 16.677 -4.865 -19.788 1.00 79.00 95 SER A N 1
ATOM 762 C CA . SER A 1 95 ? 16.297 -5.183 -21.174 1.00 79.00 95 SER A CA 1
ATOM 763 C C . SER A 1 95 ? 15.747 -3.955 -21.888 1.00 79.00 95 SER A C 1
ATOM 765 O O . SER A 1 95 ? 16.241 -3.599 -22.954 1.00 79.00 95 SER A O 1
ATOM 767 N N . SER A 1 96 ? 14.821 -3.229 -21.254 1.00 75.88 96 SER A N 1
ATOM 768 C CA . SER A 1 96 ? 14.246 -1.998 -21.800 1.00 75.88 96 SER A CA 1
ATOM 769 C C . SER A 1 96 ? 15.317 -0.937 -22.053 1.00 75.88 96 SER A C 1
ATOM 771 O O . SER A 1 96 ? 15.334 -0.312 -23.109 1.00 75.88 96 SER A O 1
ATOM 773 N N . HIS A 1 97 ? 16.279 -0.760 -21.142 1.00 78.31 97 HIS A N 1
ATOM 774 C CA . HIS A 1 97 ? 17.387 0.170 -21.355 1.00 78.31 97 HIS A CA 1
ATOM 775 C C . HIS A 1 97 ? 18.285 -0.262 -22.525 1.00 78.31 97 HIS A C 1
ATOM 777 O O . HIS A 1 97 ? 18.713 0.576 -23.321 1.00 78.31 97 HIS A O 1
ATOM 783 N N . ARG A 1 98 ? 18.567 -1.564 -22.654 1.00 80.19 98 ARG A N 1
ATOM 784 C CA . ARG A 1 98 ? 19.365 -2.116 -23.757 1.00 80.19 98 ARG A CA 1
ATOM 785 C C . ARG A 1 98 ? 18.655 -1.951 -25.101 1.00 80.19 98 ARG A C 1
ATOM 787 O O . ARG A 1 98 ? 19.280 -1.490 -26.053 1.00 80.19 98 ARG A O 1
ATOM 794 N N . GLU A 1 99 ? 17.374 -2.287 -25.173 1.00 77.44 99 GLU A N 1
ATOM 795 C CA . GLU A 1 99 ? 16.538 -2.136 -26.367 1.00 77.44 99 GLU A CA 1
ATOM 796 C C . GLU A 1 99 ? 16.401 -0.666 -26.763 1.00 77.44 99 GLU A C 1
ATOM 798 O O . GLU A 1 99 ? 16.662 -0.323 -27.914 1.00 77.44 99 GLU A O 1
ATOM 803 N N . ASN A 1 100 ? 16.132 0.223 -25.802 1.00 70.88 100 ASN A N 1
ATOM 804 C CA . ASN A 1 100 ? 16.062 1.664 -26.044 1.00 70.88 100 ASN A CA 1
ATOM 805 C C . ASN A 1 100 ? 17.394 2.226 -26.552 1.00 70.88 100 ASN A C 1
ATOM 807 O O . ASN A 1 100 ? 17.391 3.067 -27.448 1.00 70.88 100 ASN A O 1
ATOM 811 N N . LYS A 1 101 ? 18.537 1.749 -26.038 1.00 74.62 101 LYS A N 1
ATOM 812 C CA . LYS A 1 101 ? 19.862 2.146 -26.539 1.00 74.62 101 LYS A CA 1
ATOM 813 C C . LYS A 1 101 ? 20.068 1.691 -27.985 1.00 74.62 101 LYS A C 1
ATOM 815 O O . LYS A 1 101 ? 20.423 2.503 -28.830 1.00 74.62 101 LYS A O 1
ATOM 820 N N . VAL A 1 102 ? 19.768 0.427 -28.290 1.00 78.06 102 VAL A N 1
ATOM 821 C CA . VAL A 1 102 ? 19.859 -0.114 -29.659 1.00 78.06 102 VAL A CA 1
ATOM 822 C C . VAL A 1 102 ? 18.933 0.640 -30.617 1.00 78.06 102 VAL A C 1
ATOM 824 O O . VAL A 1 102 ? 19.308 0.909 -31.758 1.00 78.06 102 VAL A O 1
ATOM 827 N N . GLN A 1 103 ? 17.728 0.996 -30.173 1.00 72.50 103 GLN A N 1
ATOM 828 C CA . GLN A 1 103 ? 16.758 1.728 -30.980 1.00 72.50 103 GLN A CA 1
ATOM 829 C C . GLN A 1 103 ? 17.179 3.187 -31.183 1.00 72.50 103 GLN A C 1
ATOM 831 O O . GLN A 1 103 ? 17.102 3.681 -32.304 1.00 72.50 103 GLN A O 1
ATOM 836 N N . SER A 1 104 ? 17.705 3.846 -30.148 1.00 70.50 104 SER A N 1
ATOM 837 C CA . SER A 1 104 ? 18.272 5.196 -30.242 1.00 70.50 104 SER A CA 1
ATOM 838 C C . SER A 1 104 ? 19.453 5.248 -31.216 1.00 70.50 104 SER A C 1
ATOM 840 O O . SER A 1 104 ? 19.471 6.108 -32.098 1.00 70.50 104 SER A O 1
ATOM 842 N N . ASP A 1 105 ? 20.373 4.277 -31.144 1.00 75.50 105 ASP A N 1
ATOM 843 C CA . ASP A 1 105 ? 21.520 4.164 -32.056 1.00 75.50 105 ASP A CA 1
ATOM 844 C C . ASP A 1 105 ? 21.066 3.941 -33.512 1.00 75.50 105 ASP A C 1
ATOM 846 O O . ASP A 1 105 ? 21.629 4.514 -34.449 1.00 75.50 105 ASP A O 1
ATOM 850 N N . LYS A 1 106 ? 20.019 3.128 -33.731 1.00 75.00 106 LYS A N 1
ATOM 851 C CA . LYS A 1 106 ? 19.407 2.932 -35.059 1.00 75.00 106 LYS A CA 1
ATOM 852 C C . LYS A 1 106 ? 18.775 4.221 -35.584 1.00 75.00 106 LYS A C 1
ATOM 854 O O . LYS A 1 106 ? 19.006 4.573 -36.739 1.00 75.00 106 LYS A O 1
ATOM 859 N N . ILE A 1 107 ? 18.015 4.929 -34.748 1.00 68.19 107 ILE A N 1
ATOM 860 C CA . ILE A 1 107 ? 17.379 6.200 -35.115 1.00 68.19 107 ILE A CA 1
ATOM 861 C C . ILE A 1 107 ? 18.449 7.246 -35.451 1.00 68.19 107 ILE A C 1
ATOM 863 O O . ILE A 1 107 ? 18.313 7.958 -36.442 1.00 68.19 107 ILE A O 1
ATOM 867 N N . GLU A 1 108 ? 19.544 7.306 -34.690 1.00 69.69 108 GLU A N 1
ATOM 868 C CA . GLU A 1 108 ? 20.652 8.223 -34.961 1.00 69.69 108 GLU A CA 1
ATOM 869 C C . GLU A 1 108 ? 21.313 7.946 -36.320 1.00 69.69 108 GLU A C 1
ATOM 871 O O . GLU A 1 108 ? 21.508 8.869 -37.114 1.00 69.69 108 GLU A O 1
ATOM 876 N N . ARG A 1 109 ? 21.575 6.674 -36.645 1.00 69.25 109 ARG A N 1
ATOM 877 C CA . ARG A 1 109 ? 22.118 6.280 -37.956 1.00 69.25 109 ARG A CA 1
ATOM 878 C C . ARG A 1 109 ? 21.189 6.648 -39.114 1.00 69.25 109 ARG A C 1
ATOM 880 O O . ARG A 1 109 ? 21.673 7.119 -40.137 1.00 69.25 109 ARG A O 1
ATOM 887 N N . VAL A 1 110 ? 19.875 6.477 -38.947 1.00 67.00 110 VAL A N 1
ATOM 888 C CA . VAL A 1 110 ? 18.870 6.848 -39.961 1.00 67.00 110 VAL A CA 1
ATOM 889 C C . VAL A 1 110 ? 18.761 8.369 -40.108 1.00 67.00 110 VAL A C 1
ATOM 891 O O . VAL A 1 110 ? 18.662 8.867 -41.224 1.00 67.00 110 VAL A O 1
ATOM 894 N N . SER A 1 111 ? 18.851 9.124 -39.010 1.00 62.31 111 SER A N 1
ATOM 895 C CA . SER A 1 111 ? 18.785 10.594 -39.033 1.00 62.31 111 SER A CA 1
ATOM 896 C C . SER A 1 111 ? 19.999 11.270 -39.687 1.00 62.31 111 SER A C 1
ATOM 898 O O . SER A 1 111 ? 19.881 12.395 -40.161 1.00 62.31 111 SER A O 1
ATOM 900 N N . ARG A 1 112 ? 21.150 10.584 -39.771 1.00 64.25 112 ARG A N 1
ATOM 901 C CA . ARG A 1 112 ? 22.333 11.053 -40.519 1.00 64.25 112 ARG A CA 1
ATOM 902 C C . ARG A 1 112 ? 22.238 10.797 -42.032 1.00 64.25 112 ARG A C 1
ATOM 904 O O . ARG A 1 112 ? 23.113 11.246 -42.769 1.00 64.25 112 ARG A O 1
ATOM 911 N N . ALA A 1 113 ? 21.213 10.084 -42.513 1.00 62.12 113 ALA A N 1
ATOM 912 C CA . ALA A 1 113 ? 21.006 9.880 -43.944 1.00 62.12 113 ALA A CA 1
ATOM 913 C C . ALA A 1 113 ? 20.477 11.177 -44.603 1.00 62.12 113 ALA A C 1
ATOM 915 O O . ALA A 1 113 ? 19.580 11.812 -44.047 1.00 62.12 113 ALA A O 1
ATOM 916 N N . PRO A 1 114 ? 20.966 11.590 -45.791 1.00 53.44 114 PRO A N 1
ATOM 917 C CA . PRO A 1 114 ? 20.891 12.993 -46.226 1.00 53.44 114 PRO A CA 1
ATOM 918 C C . PRO A 1 114 ? 19.504 13.511 -46.621 1.00 53.44 114 PRO A C 1
ATOM 920 O O . PRO A 1 114 ? 19.389 14.653 -47.059 1.00 53.44 114 PRO A O 1
ATOM 923 N N . ARG A 1 115 ? 18.443 12.700 -46.566 1.00 57.34 115 ARG A N 1
ATOM 924 C CA . ARG A 1 115 ? 17.123 13.100 -47.064 1.00 57.34 115 ARG A CA 1
ATOM 925 C C . ARG A 1 115 ? 16.007 12.487 -46.209 1.00 57.34 115 ARG A C 1
ATOM 927 O O . ARG A 1 115 ? 15.767 11.288 -46.272 1.00 57.34 115 ARG A O 1
ATOM 934 N N . ARG A 1 116 ? 15.251 13.368 -45.533 1.00 51.91 116 ARG A N 1
ATOM 935 C CA . ARG A 1 116 ? 13.803 13.243 -45.229 1.00 51.91 116 ARG A CA 1
ATOM 936 C C . ARG A 1 116 ? 13.311 12.649 -43.889 1.00 51.91 116 ARG A C 1
ATOM 938 O O . ARG A 1 116 ? 12.112 12.429 -43.779 1.00 51.91 116 ARG A O 1
ATOM 945 N N . GLY A 1 117 ? 14.146 12.443 -42.864 1.00 55.44 117 GLY A N 1
ATOM 946 C CA . GLY A 1 117 ? 13.724 11.735 -41.632 1.00 55.44 117 GLY A CA 1
ATOM 947 C C . GLY A 1 117 ? 13.743 12.487 -40.289 1.00 55.44 117 GLY A C 1
ATOM 948 O O . GLY A 1 117 ? 13.483 11.847 -39.270 1.00 55.44 117 GLY A O 1
ATOM 949 N N . SER A 1 118 ? 14.075 13.785 -40.236 1.00 60.94 118 SER A N 1
ATOM 950 C CA . SER A 1 118 ? 14.385 14.486 -38.970 1.00 60.94 118 SER A CA 1
ATOM 951 C C . SER A 1 118 ? 13.234 14.480 -37.960 1.00 60.94 118 SER A C 1
ATOM 953 O O . SER A 1 118 ? 13.439 14.085 -36.812 1.00 60.94 118 SER A O 1
ATOM 955 N N . ASP A 1 119 ? 12.018 14.811 -38.386 1.00 64.94 119 ASP A N 1
ATOM 956 C CA . ASP A 1 119 ? 10.911 15.059 -37.451 1.00 64.94 119 ASP A CA 1
ATOM 957 C C . ASP A 1 119 ? 10.359 13.760 -36.853 1.00 64.94 119 ASP A C 1
ATOM 959 O O . ASP A 1 119 ? 10.125 13.662 -35.650 1.00 64.94 119 ASP A O 1
ATOM 963 N N . VAL A 1 120 ? 10.245 12.706 -37.668 1.00 66.62 120 VAL A N 1
ATOM 964 C CA . VAL A 1 120 ? 9.804 11.377 -37.208 1.00 66.62 120 VAL A CA 1
ATOM 965 C C . VAL A 1 120 ? 10.838 10.758 -36.262 1.00 66.62 120 VAL A C 1
ATOM 967 O O . VAL A 1 120 ? 10.478 10.153 -35.252 1.00 66.62 120 VAL A O 1
ATOM 970 N N . SER A 1 121 ? 12.131 10.952 -36.549 1.00 67.69 121 SER A N 1
ATOM 971 C CA . SER A 1 121 ? 13.223 10.470 -35.696 1.00 67.69 121 SER A CA 1
ATOM 972 C C . SER A 1 121 ? 13.257 11.169 -34.330 1.00 67.69 121 SER A C 1
ATOM 974 O O . SER A 1 121 ? 13.517 10.524 -33.311 1.00 67.69 121 SER A O 1
ATOM 976 N N . TYR A 1 122 ? 12.932 12.465 -34.296 1.00 69.69 122 TYR A N 1
ATOM 977 C CA . TYR A 1 122 ? 12.824 13.256 -33.073 1.00 69.69 122 TYR A CA 1
ATOM 978 C C . TYR A 1 122 ? 11.627 12.815 -32.218 1.00 69.69 122 TYR A C 1
ATOM 980 O O . TYR A 1 122 ? 11.797 12.510 -31.036 1.00 69.69 122 TYR A O 1
ATOM 988 N N . LEU A 1 123 ? 10.442 12.672 -32.824 1.00 73.81 123 LEU A N 1
ATOM 989 C CA . LEU A 1 123 ? 9.232 12.216 -32.128 1.00 73.81 123 LEU A CA 1
ATOM 990 C C . LEU A 1 123 ? 9.391 10.799 -31.550 1.00 73.81 123 LEU A C 1
ATOM 992 O O . LEU A 1 123 ? 8.988 10.546 -30.414 1.00 73.81 123 LEU A O 1
ATOM 996 N N . MET A 1 124 ? 10.034 9.880 -32.282 1.00 71.81 124 MET A N 1
ATOM 997 C CA . MET A 1 124 ? 10.332 8.530 -31.780 1.00 71.81 124 MET A CA 1
ATOM 998 C C . MET A 1 124 ? 11.279 8.546 -30.574 1.00 71.81 124 MET A C 1
ATOM 1000 O O . MET A 1 124 ? 11.027 7.837 -29.598 1.00 71.81 124 MET A O 1
ATOM 1004 N N . LYS A 1 125 ? 12.346 9.359 -30.605 1.00 73.31 125 LYS A N 1
ATOM 1005 C CA . LYS A 1 125 ? 13.253 9.526 -29.454 1.00 73.31 125 LYS A CA 1
ATOM 1006 C C . LYS A 1 125 ? 12.511 10.077 -28.237 1.00 73.31 125 LYS A C 1
ATOM 1008 O O . LYS A 1 125 ? 12.661 9.549 -27.138 1.00 73.31 125 LYS A O 1
ATOM 1013 N N . GLN A 1 126 ? 11.650 11.071 -28.446 1.00 75.44 126 GLN A N 1
ATOM 1014 C CA . GLN A 1 126 ? 10.851 11.663 -27.377 1.00 75.44 126 GLN A CA 1
ATOM 1015 C C . GLN A 1 126 ? 9.894 10.643 -26.737 1.00 75.44 126 GLN A C 1
ATOM 1017 O O . GLN A 1 126 ? 9.797 10.587 -25.510 1.00 75.44 126 GLN A O 1
ATOM 1022 N N . GLN A 1 127 ? 9.228 9.798 -27.533 1.00 76.50 127 GLN A N 1
ATOM 1023 C CA . GLN A 1 127 ? 8.366 8.734 -27.004 1.00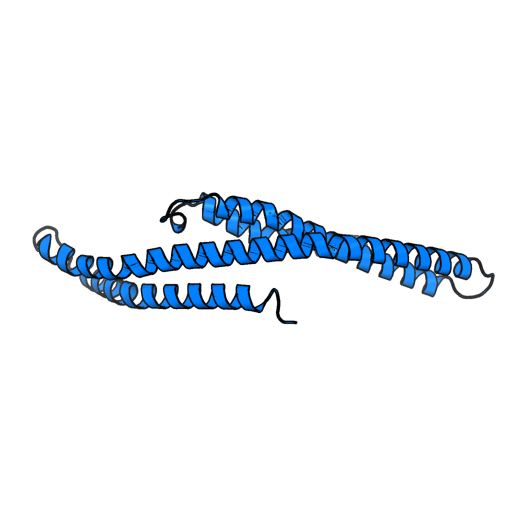 76.50 127 GLN A CA 1
ATOM 1024 C C . GLN A 1 127 ? 9.149 7.685 -26.205 1.00 76.50 127 GLN A C 1
ATOM 1026 O O . GLN A 1 127 ? 8.725 7.323 -25.106 1.00 76.50 127 GLN A O 1
ATOM 1031 N N . LEU A 1 128 ? 10.310 7.245 -26.701 1.00 75.00 128 LEU A N 1
ATOM 1032 C CA . LEU A 1 128 ? 11.197 6.317 -25.985 1.00 75.00 128 LEU A CA 1
ATOM 1033 C C . LEU A 1 128 ? 11.637 6.885 -24.627 1.00 75.00 128 LEU A C 1
ATOM 1035 O O . LEU A 1 128 ? 11.588 6.183 -23.614 1.00 75.00 128 LEU A O 1
ATOM 1039 N N . ASP A 1 129 ? 11.987 8.171 -24.574 1.00 73.75 129 ASP A N 1
ATOM 1040 C CA . ASP A 1 129 ? 12.373 8.841 -23.329 1.00 73.75 129 ASP A CA 1
ATOM 1041 C C . ASP A 1 129 ? 11.208 9.015 -22.350 1.00 73.75 129 ASP A C 1
ATOM 1043 O O . ASP A 1 129 ? 11.408 8.968 -21.132 1.00 73.75 129 ASP A O 1
ATOM 1047 N N . ILE A 1 130 ? 9.985 9.228 -22.841 1.00 78.31 130 ILE A N 1
ATOM 1048 C CA . ILE A 1 130 ? 8.785 9.279 -21.994 1.00 78.31 130 ILE A CA 1
ATOM 1049 C C . ILE A 1 130 ? 8.518 7.902 -21.384 1.00 78.31 130 ILE A C 1
ATOM 1051 O O . ILE A 1 130 ? 8.364 7.802 -20.167 1.00 78.31 130 ILE A O 1
ATOM 1055 N N . VAL A 1 131 ? 8.525 6.839 -22.196 1.00 78.06 131 VAL A N 1
ATOM 1056 C CA . VAL A 1 131 ? 8.295 5.461 -21.729 1.00 78.06 131 VAL A CA 1
ATOM 1057 C C . VAL A 1 131 ? 9.363 5.047 -20.720 1.00 78.06 131 VAL A C 1
ATOM 1059 O O . VAL A 1 131 ? 9.039 4.509 -19.659 1.00 78.06 131 VAL A O 1
ATOM 1062 N N . ARG A 1 132 ? 10.635 5.360 -20.992 1.00 78.62 132 ARG A N 1
ATOM 1063 C CA . ARG A 1 132 ? 11.744 5.102 -20.068 1.00 78.62 132 ARG A CA 1
ATOM 1064 C C . ARG A 1 132 ? 11.547 5.825 -18.739 1.00 78.62 132 ARG A C 1
ATOM 1066 O O . ARG A 1 132 ? 11.631 5.189 -17.689 1.00 78.62 132 ARG A O 1
ATOM 1073 N N . ARG A 1 133 ? 11.283 7.138 -18.770 1.00 77.88 133 ARG A N 1
ATOM 1074 C CA . ARG A 1 133 ? 11.052 7.931 -17.552 1.00 77.88 133 ARG A CA 1
ATOM 1075 C C . ARG A 1 133 ? 9.876 7.384 -16.762 1.00 77.88 133 ARG A C 1
ATOM 1077 O O . ARG A 1 133 ? 10.008 7.200 -15.561 1.00 77.88 133 ARG A O 1
ATOM 1084 N N . HIS A 1 134 ? 8.773 7.065 -17.433 1.00 78.75 134 HIS A N 1
ATOM 1085 C CA . HIS A 1 134 ? 7.592 6.507 -16.788 1.00 78.75 134 HIS A CA 1
ATOM 1086 C C . HIS A 1 134 ? 7.886 5.158 -16.121 1.00 78.75 134 HIS A C 1
ATOM 1088 O O . HIS A 1 134 ? 7.554 4.968 -14.957 1.00 78.75 134 HIS A O 1
ATOM 1094 N N . THR A 1 135 ? 8.592 4.258 -16.810 1.00 77.62 135 THR A N 1
ATOM 1095 C CA . THR A 1 135 ? 8.939 2.928 -16.281 1.00 77.62 135 THR A CA 1
ATOM 1096 C C . THR A 1 135 ? 9.848 3.019 -15.053 1.00 77.62 135 THR A C 1
ATOM 1098 O O . THR A 1 135 ? 9.602 2.350 -14.052 1.00 77.62 135 THR A O 1
ATOM 1101 N N . VAL A 1 136 ? 10.871 3.880 -15.095 1.00 82.56 136 VAL A N 1
ATOM 1102 C CA . VAL A 1 136 ? 11.755 4.130 -13.941 1.00 82.56 136 VAL A CA 1
ATOM 1103 C C . VAL A 1 136 ? 10.974 4.738 -12.780 1.00 82.56 136 VAL A C 1
ATOM 1105 O O . VAL A 1 136 ? 11.191 4.372 -11.630 1.00 82.56 136 VAL A O 1
ATOM 1108 N N . LEU A 1 137 ? 10.044 5.644 -13.070 1.00 81.69 137 LEU A N 1
ATOM 1109 C CA . LEU A 1 137 ? 9.262 6.309 -12.041 1.00 81.69 137 LEU A CA 1
ATOM 1110 C C . LEU A 1 137 ? 8.327 5.351 -11.308 1.00 81.69 137 LEU A C 1
ATOM 1112 O O . LEU A 1 137 ? 8.277 5.365 -10.082 1.00 81.69 137 LEU A O 1
ATOM 1116 N N . VAL A 1 138 ? 7.628 4.497 -12.058 1.00 80.94 138 VAL A N 1
ATOM 1117 C CA . VAL A 1 138 ? 6.783 3.441 -11.491 1.00 80.94 138 VAL A CA 1
ATOM 1118 C C . VAL A 1 138 ? 7.624 2.513 -10.618 1.00 80.94 138 VAL A C 1
ATOM 1120 O O . VAL A 1 138 ? 7.224 2.205 -9.501 1.00 80.94 138 VAL A O 1
ATOM 1123 N N . TYR A 1 139 ? 8.824 2.139 -11.067 1.00 83.06 139 TYR A N 1
ATOM 1124 C CA . TYR A 1 139 ? 9.731 1.326 -10.262 1.00 83.06 139 TYR A CA 1
ATOM 1125 C C . TYR A 1 139 ? 10.144 2.015 -8.950 1.00 83.06 139 TYR A C 1
ATOM 1127 O O . TYR A 1 139 ? 10.064 1.400 -7.891 1.00 83.06 139 TYR A O 1
ATOM 1135 N N . ILE A 1 140 ? 10.531 3.297 -8.988 1.00 83.25 140 ILE A N 1
ATOM 1136 C CA . ILE A 1 140 ? 10.893 4.062 -7.780 1.00 83.25 140 ILE A CA 1
ATOM 1137 C C . ILE A 1 140 ? 9.723 4.108 -6.795 1.00 83.25 140 ILE A C 1
ATOM 1139 O O . ILE A 1 140 ? 9.918 3.887 -5.604 1.00 83.25 140 ILE A O 1
ATOM 1143 N N . ILE A 1 141 ? 8.510 4.353 -7.294 1.00 80.62 141 ILE A N 1
ATOM 1144 C CA . ILE A 1 141 ? 7.289 4.360 -6.486 1.00 80.62 141 ILE A CA 1
ATOM 1145 C C . ILE A 1 141 ? 7.089 3.012 -5.779 1.00 80.62 141 ILE A C 1
ATOM 1147 O O . ILE A 1 141 ? 6.856 2.977 -4.572 1.00 80.62 141 ILE A O 1
ATOM 1151 N N . VAL A 1 142 ? 7.214 1.908 -6.520 1.00 81.75 142 VAL A N 1
ATOM 1152 C CA . VAL A 1 142 ? 7.054 0.546 -5.990 1.00 81.75 142 VAL A CA 1
ATOM 1153 C C . VAL A 1 142 ? 8.113 0.241 -4.927 1.00 81.75 142 VAL A C 1
ATOM 1155 O O . VAL A 1 142 ? 7.783 -0.288 -3.869 1.00 81.75 142 VAL A O 1
ATOM 1158 N N . VAL A 1 143 ? 9.374 0.616 -5.160 1.00 83.81 143 VAL A N 1
ATOM 1159 C CA . VAL A 1 143 ? 10.463 0.424 -4.188 1.00 83.81 143 VAL A CA 1
ATOM 1160 C C . VAL A 1 143 ? 10.232 1.244 -2.921 1.00 83.81 143 VAL A C 1
ATOM 1162 O O . VAL A 1 143 ? 10.477 0.754 -1.823 1.00 83.81 143 VAL A O 1
ATOM 1165 N N . LEU A 1 144 ? 9.730 2.471 -3.053 1.00 83.31 144 LEU A N 1
ATOM 1166 C CA . LEU A 1 144 ? 9.500 3.379 -1.929 1.00 83.31 144 LEU A CA 1
ATOM 1167 C C . LEU A 1 144 ? 8.311 2.957 -1.051 1.00 83.31 144 LEU A C 1
ATOM 1169 O O . LEU A 1 144 ? 8.259 3.295 0.128 1.00 83.31 144 LEU A O 1
ATOM 1173 N N . HIS A 1 145 ? 7.399 2.154 -1.598 1.00 81.56 145 HIS A N 1
ATOM 1174 C CA . HIS A 1 145 ? 6.324 1.494 -0.857 1.00 81.56 145 HIS A CA 1
ATOM 1175 C C . HIS A 1 145 ? 6.817 0.404 0.107 1.00 81.56 145 HIS A C 1
ATOM 1177 O O . HIS A 1 145 ? 6.236 0.214 1.176 1.00 81.56 145 HIS A O 1
ATOM 1183 N N . VAL A 1 146 ? 7.886 -0.315 -0.252 1.00 84.06 146 VAL A N 1
ATOM 1184 C CA . VAL A 1 146 ? 8.436 -1.427 0.542 1.00 84.06 146 VAL A CA 1
ATOM 1185 C C . VAL A 1 146 ? 8.798 -1.012 1.980 1.00 84.06 146 VAL A C 1
ATOM 1187 O O . VAL A 1 146 ? 8.334 -1.684 2.903 1.00 84.06 146 VAL A O 1
ATOM 1190 N N . PRO A 1 147 ? 9.565 0.071 2.232 1.00 83.25 147 PRO A N 1
ATOM 1191 C CA . PRO A 1 147 ? 9.903 0.479 3.595 1.00 83.25 147 PRO A CA 1
ATOM 1192 C C . PRO A 1 147 ? 8.690 0.960 4.401 1.00 83.25 147 PRO A C 1
ATOM 1194 O O . PRO A 1 147 ? 8.632 0.687 5.596 1.00 83.25 147 PRO A O 1
ATOM 1197 N N . ALA A 1 148 ? 7.703 1.614 3.775 1.00 82.44 148 ALA A N 1
ATOM 1198 C CA . ALA A 1 148 ? 6.477 2.032 4.462 1.00 82.44 148 ALA A CA 1
ATOM 1199 C C . ALA A 1 148 ? 5.683 0.819 4.980 1.00 82.44 148 ALA A C 1
ATOM 1201 O O . ALA A 1 148 ? 5.269 0.778 6.138 1.00 82.44 148 ALA A O 1
ATOM 1202 N N . LEU A 1 149 ? 5.556 -0.221 4.152 1.00 82.69 149 LEU A N 1
ATOM 1203 C CA . LEU A 1 149 ? 4.917 -1.484 4.530 1.00 82.69 149 LEU A CA 1
ATOM 1204 C C . LEU A 1 149 ? 5.715 -2.262 5.574 1.00 82.69 149 LEU A C 1
ATOM 1206 O O . LEU A 1 149 ? 5.128 -2.815 6.501 1.00 82.69 149 LEU A O 1
ATOM 1210 N N . ALA A 1 150 ? 7.043 -2.289 5.453 1.00 84.75 150 ALA A N 1
ATOM 1211 C CA . ALA A 1 150 ? 7.909 -2.901 6.455 1.00 84.75 150 ALA A CA 1
ATOM 1212 C C . ALA A 1 150 ? 7.792 -2.187 7.813 1.00 84.75 150 ALA A C 1
ATOM 1214 O O . ALA A 1 150 ? 7.767 -2.845 8.851 1.00 84.75 150 ALA A O 1
ATOM 1215 N N . CYS A 1 151 ? 7.656 -0.857 7.811 1.00 84.00 151 CYS A N 1
ATOM 1216 C CA . CYS A 1 151 ? 7.404 -0.073 9.015 1.00 84.00 151 CYS A CA 1
ATOM 1217 C C . CYS A 1 151 ? 6.031 -0.401 9.620 1.00 84.00 151 CYS A C 1
ATOM 1219 O O . CYS A 1 151 ? 5.957 -0.718 10.805 1.00 84.00 151 CYS A O 1
ATOM 1221 N N . ALA A 1 152 ? 4.965 -0.449 8.815 1.00 82.50 152 ALA A N 1
ATOM 1222 C CA . ALA A 1 152 ? 3.631 -0.831 9.288 1.00 82.50 152 ALA A CA 1
ATOM 1223 C C . ALA A 1 152 ? 3.587 -2.261 9.868 1.00 82.50 152 ALA A C 1
ATOM 1225 O O . ALA A 1 152 ? 2.900 -2.508 10.857 1.00 82.50 152 ALA A O 1
ATOM 1226 N N . LEU A 1 153 ? 4.363 -3.187 9.296 1.00 84.56 153 LEU A N 1
ATOM 1227 C CA . LEU A 1 153 ? 4.554 -4.550 9.801 1.00 84.56 153 LEU A CA 1
ATOM 1228 C C . LEU A 1 153 ? 5.506 -4.633 11.005 1.00 84.56 153 LEU A C 1
ATOM 1230 O O . LEU A 1 153 ? 5.648 -5.696 11.585 1.00 84.56 153 LEU A O 1
ATOM 1234 N N . SER A 1 154 ? 6.179 -3.564 11.427 1.00 84.38 154 SER A N 1
ATOM 1235 C CA . SER A 1 154 ? 7.005 -3.625 12.644 1.00 84.38 154 SER A CA 1
ATOM 1236 C C . SER A 1 154 ? 6.169 -3.547 13.933 1.00 84.38 154 SER A C 1
ATOM 1238 O O . SER A 1 154 ? 6.632 -3.940 15.006 1.00 84.38 154 SER A O 1
ATOM 1240 N N . PHE A 1 155 ? 4.907 -3.112 13.834 1.00 80.25 155 PHE A N 1
ATOM 1241 C CA . PHE A 1 155 ? 3.993 -2.956 14.966 1.00 80.25 155 PHE A CA 1
ATOM 1242 C C . PHE A 1 155 ? 3.373 -4.294 15.394 1.00 80.25 155 PHE A C 1
ATOM 1244 O O . PHE A 1 155 ? 2.297 -4.677 14.941 1.00 80.25 155 PHE A O 1
ATOM 1251 N N . GLN A 1 156 ? 4.033 -5.005 16.312 1.00 69.81 156 GLN A N 1
ATOM 1252 C CA . GLN A 1 156 ? 3.587 -6.317 16.822 1.00 69.81 156 GLN A CA 1
ATOM 1253 C C . GLN A 1 156 ? 2.389 -6.267 17.794 1.00 69.81 156 GLN A C 1
ATOM 1255 O O . GLN A 1 156 ? 1.870 -7.313 18.186 1.00 69.81 156 GLN A O 1
ATOM 1260 N N . SER A 1 157 ? 1.948 -5.078 18.215 1.00 69.19 157 SER A N 1
ATOM 1261 C CA . SER A 1 157 ? 0.847 -4.933 19.178 1.00 69.19 157 SER A CA 1
ATOM 1262 C C . SER A 1 157 ? -0.483 -5.376 18.573 1.00 69.19 157 SER A C 1
ATOM 1264 O O . SER A 1 157 ? -0.836 -4.927 17.495 1.00 69.19 157 SER A O 1
ATOM 1266 N N . GLN A 1 158 ? -1.290 -6.160 19.296 1.00 64.62 158 GLN A N 1
ATOM 1267 C CA . GLN A 1 158 ? -2.655 -6.521 18.866 1.00 64.62 158 GLN A CA 1
ATOM 1268 C C . GLN A 1 158 ? -3.606 -5.314 18.758 1.00 64.62 158 GLN A C 1
ATOM 1270 O O . GLN A 1 158 ? -4.701 -5.438 18.217 1.00 64.62 158 GLN A O 1
ATOM 1275 N N . VAL A 1 159 ? -3.180 -4.147 19.252 1.00 68.56 159 VAL A N 1
ATOM 1276 C CA . VAL A 1 159 ? -3.941 -2.892 19.251 1.00 68.56 159 VAL A CA 1
ATOM 1277 C C . VAL A 1 159 ? -3.278 -1.848 18.340 1.00 68.56 159 VAL A C 1
ATOM 1279 O O . VAL A 1 159 ? -3.470 -0.651 18.524 1.00 68.56 159 VAL A O 1
ATOM 1282 N N . PHE A 1 160 ? -2.499 -2.279 17.338 1.00 75.56 160 PHE A N 1
ATOM 1283 C CA . PHE A 1 160 ? -1.818 -1.373 16.399 1.00 75.56 160 PHE A CA 1
ATOM 1284 C C . PHE A 1 160 ? -2.775 -0.374 15.719 1.00 75.56 160 PHE A C 1
ATOM 1286 O O . PHE A 1 160 ? -2.370 0.733 15.391 1.00 75.56 160 PHE A O 1
ATOM 1293 N N . PHE A 1 161 ? -4.061 -0.716 15.576 1.00 74.19 161 PHE A N 1
ATOM 1294 C CA . PHE A 1 161 ? -5.090 0.179 15.034 1.00 74.19 161 PHE A CA 1
ATOM 1295 C C . PHE A 1 161 ? -5.326 1.451 15.860 1.00 74.19 161 PHE A C 1
ATOM 1297 O O . PHE A 1 161 ? -5.845 2.425 15.321 1.00 74.19 161 PHE A O 1
ATOM 1304 N N . ALA A 1 162 ? -5.004 1.443 17.156 1.00 77.25 162 ALA A N 1
ATOM 1305 C CA . ALA A 1 162 ? -5.129 2.622 18.011 1.00 77.25 162 ALA A CA 1
ATOM 1306 C C . ALA A 1 162 ? -3.891 3.528 17.945 1.00 77.25 162 ALA A C 1
ATOM 1308 O O . ALA A 1 162 ? -3.934 4.647 18.454 1.00 77.25 162 ALA A O 1
ATOM 1309 N N . ASP A 1 163 ? -2.794 3.053 17.348 1.00 81.88 163 ASP A N 1
ATOM 1310 C CA . ASP A 1 163 ? -1.555 3.811 17.259 1.00 81.88 163 ASP A CA 1
ATOM 1311 C C . ASP A 1 163 ? -1.600 4.761 16.046 1.00 81.88 163 ASP A C 1
ATOM 1313 O O . ASP A 1 163 ? -1.691 4.303 14.899 1.00 81.88 163 ASP A O 1
ATOM 1317 N N . PRO A 1 164 ? -1.531 6.089 16.251 1.00 82.69 164 PRO A N 1
ATOM 1318 C CA . PRO A 1 164 ? -1.533 7.047 15.150 1.00 82.69 164 PRO A CA 1
ATOM 1319 C C . PRO A 1 164 ? -0.305 6.913 14.238 1.00 82.69 164 PRO A C 1
ATOM 1321 O O . PRO A 1 164 ? -0.394 7.240 13.055 1.00 82.69 164 PRO A O 1
ATOM 1324 N N . LEU A 1 165 ? 0.829 6.406 14.738 1.00 82.88 165 LEU A N 1
ATOM 1325 C CA . LEU A 1 165 ? 2.031 6.200 13.922 1.00 82.88 165 LEU A CA 1
ATOM 1326 C C . LEU A 1 165 ? 1.832 5.089 12.890 1.00 82.88 165 LEU A C 1
ATOM 1328 O O . LEU A 1 165 ? 2.360 5.170 11.777 1.00 82.88 165 LEU A O 1
ATOM 1332 N N . TRP A 1 166 ? 1.044 4.069 13.234 1.00 85.06 166 TRP A N 1
ATOM 1333 C CA . TRP A 1 166 ? 0.706 3.002 12.300 1.00 85.06 166 TRP A CA 1
ATOM 1334 C C . TRP A 1 166 ? -0.139 3.543 11.139 1.00 85.06 166 TRP A C 1
ATOM 1336 O O . TRP A 1 166 ? 0.184 3.297 9.976 1.00 85.06 166 TRP A O 1
ATOM 1346 N N . TRP A 1 167 ? -1.149 4.368 11.440 1.00 82.75 167 TRP A N 1
ATOM 1347 C CA . TRP A 1 167 ? -1.965 5.039 10.422 1.00 82.75 167 TRP A CA 1
ATOM 1348 C C . TRP A 1 167 ? -1.147 5.974 9.537 1.00 82.75 167 TRP A C 1
ATOM 1350 O O . TRP A 1 167 ? -1.245 5.877 8.315 1.00 82.75 167 TRP A O 1
ATOM 1360 N N . ALA A 1 168 ? -0.275 6.793 10.129 1.00 83.50 168 ALA A N 1
ATOM 1361 C CA . ALA A 1 168 ? 0.628 7.658 9.376 1.00 83.50 168 ALA A CA 1
ATOM 1362 C C . ALA A 1 168 ? 1.537 6.857 8.427 1.00 83.50 168 ALA A C 1
ATOM 1364 O O . ALA A 1 168 ? 1.794 7.286 7.306 1.00 83.50 168 ALA A O 1
ATOM 1365 N N . SER A 1 169 ? 1.997 5.670 8.837 1.00 81.44 169 SER A N 1
ATOM 1366 C CA . SER A 1 169 ? 2.831 4.801 7.992 1.00 81.44 169 SER A CA 1
ATOM 1367 C C . SER A 1 169 ? 2.065 4.265 6.778 1.00 81.44 169 SER A C 1
ATOM 1369 O O . SER A 1 169 ? 2.612 4.212 5.676 1.00 81.44 169 SER A O 1
ATOM 1371 N N . ILE A 1 170 ? 0.796 3.889 6.964 1.00 81.38 170 ILE A N 1
ATOM 1372 C CA . ILE A 1 170 ? -0.082 3.437 5.876 1.00 81.38 170 ILE A CA 1
ATOM 1373 C C . ILE A 1 170 ? -0.439 4.596 4.940 1.00 81.38 170 ILE A C 1
ATOM 1375 O O . ILE A 1 170 ? -0.387 4.427 3.723 1.00 81.38 170 ILE A O 1
ATOM 1379 N N . GLU A 1 171 ? -0.756 5.768 5.488 1.00 82.25 171 GLU A N 1
ATOM 1380 C CA . GLU A 1 171 ? -1.096 6.979 4.732 1.00 82.25 171 GLU A CA 1
ATOM 1381 C C . GLU A 1 171 ? 0.093 7.467 3.896 1.00 82.25 171 GLU A C 1
ATOM 1383 O O . GLU A 1 171 ? -0.031 7.641 2.686 1.00 82.25 171 GLU A O 1
ATOM 1388 N N . LEU A 1 172 ? 1.286 7.554 4.495 1.00 79.44 172 LEU A N 1
ATOM 1389 C CA . LEU A 1 172 ? 2.531 7.828 3.771 1.00 79.44 172 LEU A CA 1
ATOM 1390 C C . LEU A 1 172 ? 2.824 6.765 2.717 1.00 79.44 172 LEU A C 1
ATOM 1392 O O . LEU A 1 172 ? 3.331 7.090 1.649 1.00 79.44 172 LEU A O 1
ATOM 1396 N N . GLY A 1 173 ? 2.505 5.501 3.000 1.00 73.69 173 GLY A N 1
ATOM 1397 C CA . GLY A 1 173 ? 2.522 4.448 2.000 1.00 73.69 173 GLY A CA 1
ATOM 1398 C C . GLY A 1 173 ? 1.660 4.849 0.810 1.00 73.69 173 GLY A C 1
ATOM 1399 O O . GLY A 1 173 ? 2.192 5.043 -0.273 1.00 73.69 173 GLY A O 1
ATOM 1400 N N . LEU A 1 174 ? 0.359 5.042 1.014 1.00 74.75 174 LEU A N 1
ATOM 1401 C CA . LEU A 1 174 ? -0.634 5.237 -0.044 1.00 74.75 174 LEU A CA 1
ATOM 1402 C C . LEU A 1 174 ? -0.502 6.559 -0.815 1.00 74.75 174 LEU A C 1
ATOM 1404 O O . LEU A 1 174 ? -0.645 6.541 -2.036 1.00 74.75 174 LEU A O 1
ATOM 1408 N N . ASP A 1 175 ? -0.202 7.678 -0.156 1.00 76.81 175 ASP A N 1
ATOM 1409 C CA . ASP A 1 175 ? -0.253 9.019 -0.764 1.00 76.81 175 ASP A CA 1
ATOM 1410 C C . ASP A 1 175 ? 1.007 9.405 -1.539 1.00 76.81 175 ASP A C 1
ATOM 1412 O O . ASP A 1 175 ? 0.985 10.214 -2.479 1.00 76.81 175 ASP A O 1
ATOM 1416 N N . LEU A 1 176 ? 2.142 8.827 -1.165 1.00 70.38 176 LEU A N 1
ATOM 1417 C CA . LEU A 1 176 ? 3.433 9.200 -1.722 1.00 70.38 176 LEU A CA 1
ATOM 1418 C C . LEU A 1 176 ? 3.578 8.881 -3.232 1.00 70.38 176 LEU A C 1
ATOM 1420 O O . LEU A 1 176 ? 4.101 9.724 -3.965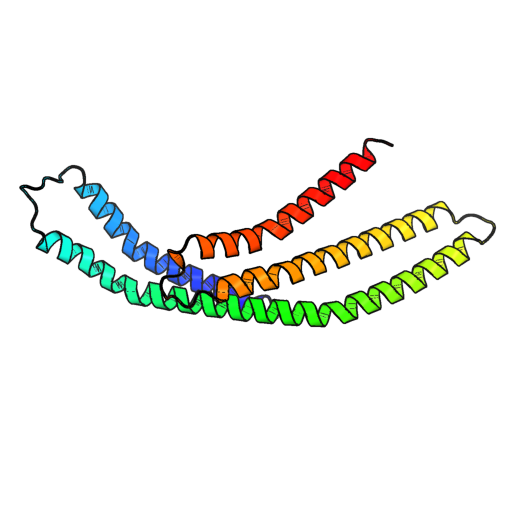 1.00 70.38 176 LEU A O 1
ATOM 1424 N N . PRO A 1 177 ? 3.031 7.774 -3.778 1.00 68.25 177 PRO A N 1
ATOM 1425 C CA . PRO A 1 177 ? 2.900 7.575 -5.223 1.00 68.25 177 PRO A CA 1
ATOM 1426 C C . PRO A 1 177 ? 2.074 8.646 -5.926 1.00 68.25 177 PRO A C 1
ATOM 1428 O O . PRO A 1 177 ? 2.485 9.158 -6.969 1.00 68.25 177 PRO A O 1
ATOM 1431 N N . PHE A 1 178 ? 0.891 8.962 -5.389 1.00 68.69 178 PHE A N 1
ATOM 1432 C CA . PHE A 1 178 ? -0.070 9.838 -6.058 1.00 68.69 178 PHE A CA 1
ATOM 1433 C C . PHE A 1 178 ? 0.418 11.284 -6.064 1.00 68.69 178 PHE A C 1
ATOM 1435 O O . PHE A 1 178 ? 0.276 11.977 -7.074 1.00 68.69 178 PHE A O 1
ATOM 1442 N N . SER A 1 179 ? 1.069 11.721 -4.985 1.00 70.38 179 SER A N 1
ATOM 1443 C CA . SER A 1 179 ? 1.710 13.035 -4.908 1.00 70.38 179 SER A CA 1
ATOM 1444 C C . SER A 1 179 ? 2.893 13.164 -5.878 1.00 70.38 179 SER A C 1
ATOM 1446 O O . SER A 1 179 ? 2.998 14.173 -6.583 1.00 70.38 179 SER A O 1
ATOM 1448 N N . LEU A 1 180 ? 3.736 12.129 -6.008 1.00 67.12 180 LEU A N 1
ATOM 1449 C CA . LEU A 1 180 ? 4.822 12.096 -6.994 1.00 67.12 180 LEU A CA 1
ATOM 1450 C C . LEU A 1 180 ? 4.281 12.167 -8.431 1.00 67.12 180 LEU A C 1
ATOM 1452 O O . LEU A 1 180 ? 4.708 13.027 -9.207 1.00 67.12 180 LEU A O 1
ATOM 1456 N N . LEU A 1 181 ? 3.293 11.332 -8.771 1.00 65.69 181 LEU A N 1
ATOM 1457 C CA . LEU A 1 181 ? 2.617 11.328 -10.078 1.00 65.69 181 LEU A CA 1
ATOM 1458 C C . LEU A 1 181 ? 1.943 12.671 -10.402 1.00 65.69 181 LEU A C 1
ATOM 1460 O O . LEU A 1 181 ? 2.064 13.176 -11.523 1.00 65.69 181 LEU A O 1
ATOM 1464 N N . GLY A 1 182 ? 1.260 13.275 -9.427 1.00 63.84 182 GLY A N 1
ATOM 1465 C CA . GLY A 1 182 ? 0.592 14.567 -9.578 1.00 63.84 182 GLY A CA 1
ATOM 1466 C C . GLY A 1 182 ? 1.567 15.715 -9.851 1.00 63.84 182 GLY A C 1
ATOM 1467 O O . GLY A 1 182 ? 1.315 16.552 -10.725 1.00 63.84 182 GLY A O 1
ATOM 1468 N N . ASN A 1 183 ? 2.713 15.724 -9.165 1.00 62.59 183 ASN A N 1
ATOM 1469 C CA . ASN A 1 183 ? 3.730 16.759 -9.337 1.00 62.59 183 ASN A CA 1
ATOM 1470 C C . ASN A 1 183 ? 4.403 16.703 -10.713 1.00 62.59 183 ASN A C 1
ATOM 1472 O O . ASN A 1 183 ? 4.562 17.748 -11.340 1.00 62.59 183 ASN A O 1
ATOM 1476 N N . LEU A 1 184 ? 4.694 15.511 -11.245 1.00 59.34 184 LEU A N 1
ATOM 1477 C CA . LEU A 1 184 ? 5.271 15.344 -12.592 1.00 59.34 184 LEU A CA 1
ATOM 1478 C C . LEU A 1 184 ? 4.350 15.843 -13.708 1.00 59.34 184 LEU A C 1
ATOM 1480 O O . LEU A 1 184 ? 4.800 16.395 -14.718 1.00 59.34 184 LEU A O 1
ATOM 1484 N N . LYS A 1 185 ? 3.038 15.660 -13.532 1.00 56.47 185 LYS A N 1
ATOM 1485 C CA . LYS A 1 185 ? 2.032 16.124 -14.493 1.00 56.47 185 LYS A CA 1
ATOM 1486 C C . LYS A 1 185 ? 1.943 17.655 -14.510 1.00 56.47 185 LYS A C 1
ATOM 1488 O O . LYS A 1 185 ? 1.760 18.246 -15.575 1.00 56.47 185 LYS A O 1
ATOM 1493 N N . LYS A 1 186 ? 2.127 18.305 -13.353 1.00 57.38 186 LYS A N 1
ATOM 1494 C CA . LYS A 1 186 ? 2.194 19.772 -13.229 1.00 57.38 186 LYS A CA 1
ATOM 1495 C C . LYS A 1 186 ? 3.458 20.361 -13.860 1.00 57.38 186 LYS A C 1
ATOM 1497 O O . LYS A 1 186 ? 3.343 21.342 -14.591 1.00 57.38 186 LYS A O 1
ATOM 1502 N N . THR A 1 187 ? 4.635 19.773 -13.641 1.00 52.97 187 THR A N 1
ATOM 1503 C CA . THR A 1 187 ? 5.888 20.254 -14.259 1.00 52.97 187 THR A CA 1
ATOM 1504 C C . THR A 1 187 ? 5.892 20.088 -15.774 1.00 52.97 187 THR A C 1
ATOM 1506 O O . THR A 1 187 ? 6.357 20.977 -16.480 1.00 52.97 187 THR A O 1
ATOM 1509 N N . THR A 1 188 ? 5.297 19.010 -16.292 1.00 49.97 188 THR A N 1
ATOM 1510 C CA . THR A 1 188 ? 5.185 18.797 -17.745 1.00 49.97 188 THR A CA 1
ATOM 1511 C C . THR A 1 188 ? 4.271 19.837 -18.408 1.00 49.97 188 THR A C 1
ATOM 1513 O O . THR A 1 188 ? 4.618 20.369 -19.457 1.00 49.97 188 THR A O 1
ATOM 1516 N N . LYS A 1 189 ? 3.146 20.202 -17.772 1.00 50.91 189 LYS A N 1
ATOM 1517 C CA . LYS A 1 189 ? 2.270 21.285 -18.260 1.00 50.91 189 LYS A CA 1
ATOM 1518 C C . LYS A 1 189 ? 2.928 22.664 -18.201 1.00 50.91 189 LYS A C 1
ATOM 1520 O O . LYS A 1 189 ? 2.716 23.463 -19.102 1.00 50.91 189 LYS A O 1
ATOM 1525 N N . ARG A 1 190 ? 3.716 22.942 -17.159 1.00 42.88 190 ARG A N 1
ATOM 1526 C CA . ARG A 1 190 ? 4.382 24.242 -16.989 1.00 42.88 190 ARG A CA 1
ATOM 1527 C C . ARG A 1 190 ? 5.438 24.500 -18.065 1.00 42.88 190 ARG A C 1
ATOM 1529 O O . ARG A 1 190 ? 5.566 25.633 -18.503 1.00 42.88 190 ARG A O 1
ATOM 1536 N N . ASN A 1 191 ? 6.131 23.456 -18.519 1.00 46.44 191 ASN A N 1
ATOM 1537 C CA . ASN A 1 191 ? 7.137 23.578 -19.574 1.00 46.44 191 ASN A CA 1
ATOM 1538 C C . ASN A 1 191 ? 6.522 23.708 -20.981 1.00 46.44 191 ASN A C 1
ATOM 1540 O O . ASN A 1 191 ? 7.163 24.272 -21.854 1.00 46.44 191 ASN A O 1
ATOM 1544 N N . GLN A 1 192 ? 5.285 23.241 -21.193 1.00 45.62 192 GLN A N 1
ATOM 1545 C CA . GLN A 1 192 ? 4.554 23.406 -22.461 1.00 45.62 192 GLN A CA 1
ATOM 1546 C C . GLN A 1 192 ? 3.857 24.770 -22.608 1.00 45.62 192 GLN A C 1
ATOM 1548 O O . GLN A 1 192 ? 3.384 25.083 -23.690 1.00 45.62 192 GLN A O 1
ATOM 1553 N N . SER A 1 193 ? 3.745 25.566 -21.538 1.00 46.97 193 SER A N 1
ATOM 1554 C CA . SER A 1 193 ? 3.155 26.917 -21.579 1.00 46.97 193 SER A CA 1
ATOM 1555 C C . SER A 1 193 ? 4.188 28.043 -21.719 1.00 46.97 193 SER A C 1
ATOM 1557 O O . SER A 1 193 ? 3.826 29.214 -21.656 1.00 46.97 193 SER A O 1
ATOM 1559 N N . THR A 1 194 ? 5.470 27.692 -21.804 1.00 44.50 194 THR A N 1
ATOM 1560 C CA . THR A 1 194 ? 6.607 28.625 -21.903 1.00 44.50 194 THR A CA 1
ATOM 1561 C C . THR A 1 194 ? 7.376 28.509 -23.222 1.00 44.50 194 THR A C 1
ATOM 1563 O O . THR A 1 194 ? 8.371 29.207 -23.389 1.00 44.50 194 THR A O 1
ATOM 1566 N N . GLU A 1 195 ? 6.915 27.653 -24.134 1.00 37.59 195 GLU A N 1
ATOM 1567 C CA . GLU A 1 195 ? 7.252 27.675 -25.566 1.00 37.59 195 GLU A CA 1
ATOM 1568 C C . GLU A 1 195 ? 6.058 28.242 -26.340 1.00 37.59 195 GLU A C 1
ATOM 1570 O O . GLU A 1 195 ? 6.300 28.979 -27.321 1.00 37.59 195 GLU A O 1
#

Secondary structure (DSSP, 8-state):
--TTHHHHHHHHHHHHHHHHHHHHHHHHHHHHHHHHGGG--TTS--HHHHHHHHGGGGGTHHHHHHHHHHHHHHHHHHHHHHHHHHHHHHHHHHHHHHHHHHHHHHHHHHHTSSSS-HHHHHHHHHHHHHHHHHHHHHHHHHHHHHHHHHHHTT---TTGGG-HHHHHHHHHHHHHHHHHHHHHHHHHHHHHT--

pLDDT: mean 73.22, std 10.18, range [37.59, 86.19]